Protein AF-A0A5J4VC24-F1 (afdb_monomer_lite)

Foldseek 3Di:
DPPPDLDEPDLVVVVVVCVVVVFDFAEEEDHDPPNDPHQAYEDCDDDPSHPYNHSLPDQLLVGRYDDDHDPVCVVVVVVSCVVRVNDRDDDDDDDDDDDDDDDDDDPDDDPPPPPQDPPNPLVVLVVVLLVLLVLVVDDSVRSVVVLVVDDPVLNVLLSVLSSLVVVVCVVVVHDVVNCQPDDVLVSLLVSLVVLLVVDDPCSVVNNVSSLPRVQVSSCSSNVHPRSSPDPSNVVSVVVSVVVVVVVVVVVVPDPVVVVVVVVVVVD

Radius of gyration: 25.41 Å; chains: 1; bounding box: 51×94×55 Å

Secondary structure (DSSP, 8-state):
----------HHHHHHHHHHHT---SEESS--TTT-SSSEEB-SS--TTSSBS-GGGS-TTSS-EE----GGGHHHHHHHHHHHT--S--------------------S--------TTSTTHHHHHHHHHHHHTTT--HHHHHHHHHHS-HHHHHHHHHHHHHHHHHHHHTT--HHHHHHS-HHHHHHHHHHHHHHT-STTHHHHHHHIIIIIHHHHHHHHT-S-GGG-HHHHHHHHHHHHHHHHHHHHHHH--HHHHHHHHTT--

Structure (mmCIF, N/CA/C/O backbone):
data_AF-A0A5J4VC24-F1
#
_entry.id   AF-A0A5J4VC24-F1
#
loop_
_atom_site.group_PDB
_atom_site.id
_atom_site.type_symbol
_atom_site.label_atom_id
_atom_site.label_alt_id
_atom_site.label_comp_id
_atom_site.label_asym_id
_atom_site.label_entity_id
_atom_site.label_seq_id
_atom_site.pdbx_PDB_ins_code
_atom_site.Cartn_x
_atom_site.Cartn_y
_atom_site.Cartn_z
_atom_site.occupancy
_atom_site.B_iso_or_equiv
_atom_site.auth_seq_id
_atom_site.auth_comp_id
_atom_site.auth_asym_id
_atom_site.auth_atom_id
_atom_site.pdbx_PDB_model_num
ATOM 1 N N . MET A 1 1 ? -13.093 -19.438 10.753 1.00 39.50 1 MET A N 1
ATOM 2 C CA . MET A 1 1 ? -12.364 -18.189 11.066 1.00 39.50 1 MET A CA 1
ATOM 3 C C . MET A 1 1 ? -11.549 -18.464 12.308 1.00 39.50 1 MET A C 1
ATOM 5 O O . MET A 1 1 ? -12.155 -18.683 13.346 1.00 39.50 1 MET A O 1
ATOM 9 N N . GLU A 1 2 ? -10.224 -18.512 12.207 1.00 30.30 2 GLU A N 1
ATOM 10 C CA . GLU A 1 2 ? -9.372 -18.613 13.395 1.00 30.30 2 GLU A CA 1
ATOM 11 C C . GLU A 1 2 ? -9.604 -17.378 14.269 1.00 30.30 2 GLU A C 1
ATOM 13 O O . GLU A 1 2 ? -9.449 -16.227 13.839 1.00 30.30 2 GLU A O 1
ATOM 18 N N . ILE A 1 3 ? -10.107 -17.636 15.471 1.00 45.97 3 ILE A N 1
ATOM 19 C CA . ILE A 1 3 ? -10.364 -16.644 16.501 1.00 45.97 3 ILE A CA 1
ATOM 20 C C . ILE A 1 3 ? -8.991 -16.393 17.115 1.00 45.97 3 ILE A C 1
ATOM 22 O O . ILE A 1 3 ? -8.516 -17.168 17.936 1.00 45.97 3 ILE A O 1
ATOM 26 N N . SER A 1 4 ? -8.290 -15.385 16.600 1.00 41.31 4 SER A N 1
ATOM 27 C CA . SER A 1 4 ? -7.016 -14.920 17.145 1.00 41.31 4 SER A CA 1
ATOM 28 C C . SER A 1 4 ? -7.238 -14.419 18.574 1.00 41.31 4 SER A C 1
ATOM 30 O O . SER A 1 4 ? -7.487 -13.232 18.753 1.00 41.31 4 SER A O 1
ATOM 32 N N . GLY A 1 5 ? -7.152 -15.355 19.521 1.00 43.91 5 GLY A N 1
ATOM 33 C CA . GLY A 1 5 ? -6.736 -15.234 20.915 1.00 43.91 5 GLY A CA 1
ATOM 34 C C . GLY A 1 5 ? -7.509 -14.272 21.811 1.00 43.91 5 GLY A C 1
ATOM 35 O O . GLY A 1 5 ? -7.661 -13.089 21.524 1.00 43.91 5 GLY A O 1
ATOM 36 N N . ASP A 1 6 ? -7.913 -14.793 22.964 1.00 55.22 6 ASP A N 1
ATOM 37 C CA . ASP A 1 6 ? -8.607 -14.130 24.069 1.00 55.22 6 ASP A CA 1
ATOM 38 C C . ASP A 1 6 ? -7.741 -13.085 24.807 1.00 55.22 6 ASP A C 1
ATOM 40 O O . ASP A 1 6 ? -7.717 -13.017 26.036 1.00 55.22 6 ASP A O 1
ATOM 44 N N . TYR A 1 7 ? -6.995 -12.268 24.067 1.00 65.12 7 TYR A N 1
ATOM 45 C CA . TYR A 1 7 ? -6.109 -11.257 24.621 1.00 65.12 7 TYR A CA 1
ATOM 46 C C . TYR A 1 7 ? -6.925 -10.092 25.178 1.00 65.12 7 TYR A C 1
ATOM 48 O O . TYR A 1 7 ? -7.705 -9.458 24.467 1.00 65.12 7 TYR A O 1
ATOM 56 N N . LYS A 1 8 ? -6.705 -9.805 26.458 1.00 77.75 8 LYS A N 1
ATOM 57 C CA . LYS A 1 8 ? -7.154 -8.596 27.146 1.00 77.75 8 LYS A CA 1
ATOM 58 C C . LYS A 1 8 ? -5.927 -7.804 27.577 1.00 77.75 8 LYS A C 1
ATOM 60 O O . LYS A 1 8 ? -4.884 -8.400 27.853 1.00 77.75 8 LYS A O 1
ATOM 65 N N . LEU A 1 9 ? -6.043 -6.482 27.641 1.00 78.88 9 LEU A N 1
ATOM 66 C CA . LEU A 1 9 ? -4.989 -5.652 28.217 1.00 78.88 9 LEU A CA 1
ATOM 67 C C . LEU A 1 9 ? -4.789 -6.037 29.685 1.00 78.88 9 LEU A C 1
ATOM 69 O O . LEU A 1 9 ? -5.748 -6.401 30.372 1.00 78.88 9 LEU A O 1
ATOM 73 N N . ASP A 1 10 ? -3.561 -5.917 30.176 1.00 83.38 10 ASP A N 1
ATOM 74 C CA . ASP A 1 10 ? -3.301 -6.032 31.607 1.00 83.38 10 ASP A CA 1
ATOM 75 C C . ASP A 1 10 ? -4.194 -5.019 32.369 1.00 83.38 10 ASP A C 1
ATOM 77 O O . ASP A 1 10 ? -4.221 -3.836 31.999 1.00 83.38 10 ASP A O 1
ATOM 81 N N . PRO A 1 11 ? -4.984 -5.450 33.375 1.00 85.81 11 PRO A N 1
ATOM 82 C CA . PRO A 1 11 ? -5.904 -4.569 34.090 1.00 85.81 11 PRO A CA 1
ATOM 83 C C . PRO A 1 11 ? -5.236 -3.353 34.735 1.00 85.81 11 PRO A C 1
ATOM 85 O O . PRO A 1 11 ? -5.852 -2.287 34.778 1.00 85.81 11 PRO A O 1
ATOM 88 N N . ASP A 1 12 ? -3.996 -3.480 35.205 1.00 85.56 12 ASP A N 1
ATOM 89 C CA . ASP A 1 12 ? -3.276 -2.386 35.850 1.00 85.56 12 ASP A CA 1
ATOM 90 C C . ASP A 1 12 ? -2.726 -1.401 34.822 1.00 85.56 12 ASP A C 1
ATOM 92 O O . ASP A 1 12 ? -2.808 -0.186 35.027 1.00 85.56 12 ASP A O 1
ATOM 96 N N . VAL A 1 13 ? -2.290 -1.897 33.660 1.00 85.19 13 VAL A N 1
ATOM 97 C CA . VAL A 1 13 ? -1.945 -1.047 32.509 1.00 85.19 13 VAL A CA 1
ATOM 98 C C . VAL A 1 13 ? -3.171 -0.278 32.020 1.00 85.19 13 VAL A C 1
ATOM 100 O O . VAL A 1 13 ? -3.093 0.935 31.816 1.00 85.19 13 VAL A O 1
ATOM 103 N N . LEU A 1 14 ? -4.321 -0.949 31.885 1.00 83.19 14 LEU A N 1
ATO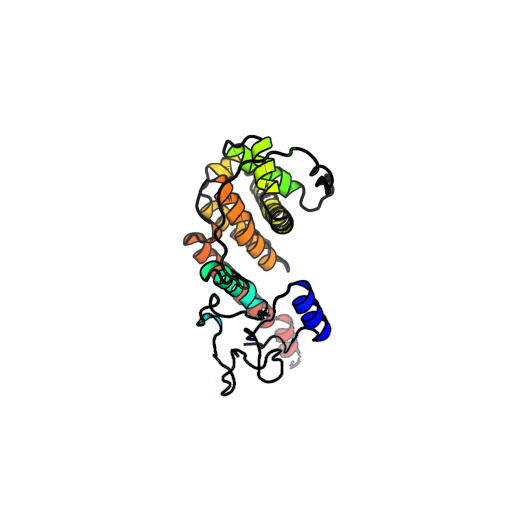M 104 C CA . LEU A 1 14 ? -5.569 -0.304 31.475 1.00 83.19 14 LEU A CA 1
ATOM 105 C C . LEU A 1 14 ? -6.012 0.755 32.493 1.00 83.19 14 LEU A C 1
ATOM 107 O O . LEU A 1 14 ? -6.404 1.852 32.100 1.00 83.19 14 LEU A O 1
ATOM 111 N N . ARG A 1 15 ? -5.934 0.450 33.793 1.00 84.62 15 ARG A N 1
ATOM 112 C CA . ARG A 1 15 ? -6.283 1.385 34.872 1.00 84.62 15 ARG A CA 1
ATOM 113 C C . ARG A 1 15 ? -5.388 2.618 34.841 1.00 84.62 15 ARG A C 1
ATOM 115 O O . ARG A 1 15 ? -5.902 3.730 34.852 1.00 84.62 15 ARG A O 1
ATOM 122 N N . LYS A 1 16 ? -4.070 2.423 34.734 1.00 84.25 16 LYS A N 1
ATOM 123 C CA . LYS A 1 16 ? -3.094 3.513 34.630 1.00 84.25 16 LYS A CA 1
ATOM 124 C C . LYS A 1 16 ? -3.377 4.394 33.414 1.00 84.25 16 LYS A C 1
ATOM 126 O O . LYS A 1 16 ? -3.422 5.608 33.560 1.00 84.25 16 LYS A O 1
ATOM 131 N N . ALA A 1 17 ? -3.643 3.796 32.251 1.00 76.69 17 ALA A N 1
ATOM 132 C CA . ALA A 1 17 ? -3.982 4.536 31.037 1.00 76.69 17 ALA A CA 1
ATOM 133 C C . ALA A 1 17 ? -5.275 5.356 31.187 1.00 76.69 17 ALA A C 1
ATOM 135 O O . ALA A 1 17 ? -5.296 6.520 30.797 1.00 76.69 17 ALA A O 1
ATOM 136 N N . CYS A 1 18 ? -6.324 4.789 31.796 1.00 83.06 18 CYS A N 1
ATOM 137 C CA . CYS A 1 18 ? -7.574 5.513 32.056 1.00 83.06 18 CYS A CA 1
ATOM 138 C C . CYS A 1 18 ? -7.343 6.717 32.982 1.00 83.06 18 CYS A C 1
ATOM 140 O O . CYS A 1 18 ? -7.807 7.815 32.689 1.00 83.06 18 CYS A O 1
ATOM 142 N N . THR A 1 19 ? -6.575 6.529 34.060 1.00 86.62 19 THR A N 1
ATOM 143 C CA . THR A 1 19 ? -6.232 7.607 34.997 1.00 86.62 19 THR A CA 1
ATOM 144 C C . THR A 1 19 ? -5.397 8.699 34.331 1.00 86.62 19 THR A C 1
ATOM 146 O O . THR A 1 19 ? -5.706 9.873 34.488 1.00 86.62 19 THR A O 1
ATOM 149 N N . THR A 1 20 ? -4.363 8.334 33.567 1.00 83.81 20 THR A N 1
ATOM 150 C CA . THR A 1 20 ? -3.486 9.304 32.890 1.00 83.81 20 THR A CA 1
ATOM 151 C C . THR A 1 20 ? -4.220 10.102 31.816 1.00 83.81 20 THR A C 1
ATOM 153 O O . THR A 1 20 ? -3.947 11.285 31.653 1.00 83.81 20 THR A O 1
ATOM 156 N N . LEU A 1 21 ? -5.142 9.473 31.085 1.00 76.75 21 LEU A N 1
ATOM 157 C CA . LEU A 1 21 ? -5.880 10.128 30.005 1.00 76.75 21 LEU A CA 1
ATOM 158 C C . LEU A 1 21 ? -7.157 10.831 30.482 1.00 76.75 21 LEU A C 1
ATOM 160 O O . LEU A 1 21 ? -7.773 11.538 29.695 1.00 76.75 21 LEU A O 1
ATOM 164 N N . GLY A 1 22 ? -7.588 10.616 31.729 1.00 84.62 22 GLY A N 1
ATOM 165 C CA . GLY A 1 22 ? -8.877 11.106 32.226 1.00 84.62 22 GLY A CA 1
ATOM 166 C C . GLY A 1 22 ? -10.088 10.473 31.527 1.00 84.62 22 GLY A C 1
ATOM 167 O O . GLY A 1 22 ? -11.194 10.998 31.610 1.00 84.62 22 GLY A O 1
ATOM 168 N N . ILE A 1 23 ? -9.897 9.348 30.830 1.00 83.25 23 ILE A N 1
ATOM 169 C CA . ILE A 1 23 ? -10.923 8.696 30.010 1.00 83.25 23 ILE A CA 1
ATOM 170 C C . ILE A 1 23 ? -11.283 7.350 30.631 1.00 83.25 23 ILE A C 1
ATOM 172 O O . ILE A 1 23 ? -10.425 6.488 30.816 1.00 83.25 23 ILE A O 1
ATOM 176 N N . TRP A 1 24 ? -12.576 7.135 30.872 1.00 86.12 24 TRP A N 1
ATOM 177 C CA . TRP A 1 24 ? -13.107 5.875 31.388 1.00 86.12 24 TRP A CA 1
ATOM 178 C C . TRP A 1 24 ? -14.060 5.235 30.378 1.00 86.12 24 TRP A C 1
ATOM 180 O O . TRP A 1 24 ? -15.233 5.605 30.317 1.00 86.12 24 TRP A O 1
ATOM 190 N N . PRO A 1 25 ? -13.583 4.249 29.595 1.00 87.88 25 PRO A N 1
ATOM 191 C CA . PRO A 1 25 ? -14.429 3.543 28.645 1.00 87.88 25 PRO A CA 1
ATOM 192 C C . PRO A 1 25 ? -15.640 2.901 29.318 1.00 87.88 25 PRO A C 1
ATOM 194 O O . PRO A 1 25 ? -15.490 2.187 30.313 1.00 87.88 25 PRO A O 1
ATOM 197 N N . THR A 1 26 ? -16.823 3.112 28.751 1.00 88.00 26 THR A N 1
ATOM 198 C CA . THR A 1 26 ? -18.102 2.614 29.271 1.00 88.00 26 THR A CA 1
ATOM 199 C C . THR A 1 26 ? -18.494 1.266 28.665 1.00 88.00 26 THR A C 1
ATOM 201 O O . THR A 1 26 ? -19.251 0.511 29.283 1.00 88.00 26 THR A O 1
ATOM 204 N N . ILE A 1 27 ? -17.947 0.931 27.492 1.00 88.06 27 ILE A N 1
ATOM 205 C CA . ILE A 1 27 ? -18.227 -0.300 26.747 1.00 88.06 27 ILE A CA 1
ATOM 206 C C . ILE A 1 27 ? -16.955 -0.875 26.110 1.00 88.06 27 ILE A C 1
ATOM 208 O O . ILE A 1 27 ? -16.090 -0.135 25.652 1.00 88.06 27 ILE A O 1
ATOM 212 N N . ASP A 1 28 ? -16.830 -2.200 26.080 1.00 90.44 28 ASP A N 1
ATOM 213 C CA . ASP A 1 28 ? -15.747 -2.913 25.392 1.00 90.44 28 ASP A CA 1
ATOM 214 C C . ASP A 1 28 ? -16.184 -3.331 23.980 1.00 90.44 28 ASP A C 1
ATOM 216 O O . ASP A 1 28 ? -17.130 -4.099 23.813 1.00 90.44 28 ASP A O 1
ATOM 220 N N . GLY A 1 29 ? -15.541 -2.784 22.948 1.00 88.19 29 GLY A N 1
ATOM 221 C CA . GLY A 1 29 ? -15.990 -2.935 21.563 1.00 88.19 29 GLY A CA 1
ATOM 222 C C . GLY A 1 29 ? -15.612 -4.264 20.907 1.00 88.19 29 GLY A C 1
ATOM 223 O O . GLY A 1 29 ? -16.213 -4.619 19.894 1.00 88.19 29 GLY A O 1
ATOM 224 N N . PHE A 1 30 ? -14.627 -4.986 21.446 1.00 85.75 30 PHE A N 1
ATOM 225 C CA . PHE A 1 30 ? -14.051 -6.177 20.812 1.00 85.75 30 PHE A CA 1
ATOM 226 C C . PHE A 1 30 ? -13.748 -7.268 21.841 1.00 85.75 30 PHE A C 1
ATOM 228 O O . PHE A 1 30 ? -12.608 -7.705 21.982 1.00 85.75 30 PHE A O 1
ATOM 235 N N . ALA A 1 31 ? -14.784 -7.729 22.540 1.00 86.38 31 ALA A N 1
ATOM 236 C CA . ALA A 1 31 ? -14.639 -8.699 23.616 1.00 86.38 31 ALA A CA 1
ATOM 237 C C . ALA A 1 31 ? -15.580 -9.900 23.480 1.00 86.38 31 ALA A C 1
ATOM 239 O O . ALA A 1 31 ? -16.547 -9.916 22.730 1.00 86.38 31 ALA A O 1
ATOM 240 N N . THR A 1 32 ? -15.286 -10.935 24.245 1.00 84.06 32 THR A N 1
ATOM 241 C CA . THR A 1 32 ? -16.104 -12.112 24.498 1.00 84.06 32 THR A CA 1
ATOM 242 C C . THR A 1 32 ? -16.506 -12.116 25.971 1.00 84.06 32 THR A C 1
ATOM 244 O O . THR A 1 32 ? -15.988 -11.358 26.798 1.00 84.06 32 THR A O 1
ATOM 247 N N . ARG A 1 33 ? -17.418 -13.017 26.342 1.00 83.31 33 ARG A N 1
ATOM 248 C CA . ARG A 1 33 ? -17.860 -13.185 27.734 1.00 83.31 33 ARG A CA 1
ATOM 249 C C . ARG A 1 33 ? -16.706 -13.364 28.730 1.00 83.31 33 ARG A C 1
ATOM 251 O O . ARG A 1 33 ? -16.840 -12.939 29.876 1.00 83.31 33 ARG A O 1
ATOM 258 N N . THR A 1 34 ? -15.618 -14.010 28.307 1.00 81.81 34 THR A N 1
ATOM 259 C CA . THR A 1 34 ? -14.492 -14.425 29.158 1.00 81.81 34 THR A CA 1
ATOM 260 C C . THR A 1 34 ? -13.341 -13.421 29.195 1.00 81.81 34 THR A C 1
ATOM 262 O O . THR A 1 34 ? -12.590 -13.423 30.169 1.00 81.81 34 THR A O 1
ATOM 265 N N . ASN A 1 35 ? -13.200 -12.547 28.190 1.00 85.00 35 ASN A N 1
ATOM 266 C CA . ASN A 1 35 ? -12.083 -11.594 28.111 1.00 85.00 35 ASN A CA 1
ATOM 267 C C . ASN A 1 35 ? -12.488 -10.115 28.271 1.00 85.00 35 ASN A C 1
ATOM 269 O O . ASN A 1 35 ? -11.604 -9.261 28.314 1.00 85.00 35 ASN A O 1
ATOM 273 N N . LYS A 1 36 ? -13.788 -9.813 28.402 1.00 87.69 36 LYS A N 1
ATOM 274 C CA . LYS A 1 36 ? -14.293 -8.443 28.569 1.00 87.69 36 LYS A CA 1
ATOM 275 C C . LYS A 1 36 ? -13.603 -7.693 29.706 1.00 87.69 36 LYS A C 1
ATOM 277 O O . LYS A 1 36 ? -13.456 -8.207 30.817 1.00 87.69 36 LYS A O 1
ATOM 282 N N . GLN A 1 37 ? -13.254 -6.436 29.448 1.00 84.62 37 GLN A N 1
ATOM 283 C CA . GLN A 1 37 ? -12.668 -5.539 30.451 1.00 84.62 37 GLN A CA 1
ATOM 284 C C . GLN A 1 37 ? -13.657 -4.479 30.947 1.00 84.62 37 GLN A C 1
ATOM 286 O O . GLN A 1 37 ? -13.339 -3.683 31.837 1.00 84.62 37 GLN A O 1
ATOM 291 N N . ARG A 1 38 ? -14.877 -4.483 30.399 1.00 88.12 38 ARG A N 1
ATOM 292 C CA . ARG A 1 38 ? -16.019 -3.686 30.853 1.00 88.12 38 ARG A CA 1
ATOM 293 C C . ARG A 1 38 ? -17.252 -4.563 31.023 1.00 88.12 38 ARG A C 1
ATOM 295 O O . ARG A 1 38 ? -17.388 -5.619 30.410 1.00 88.12 38 ARG A O 1
ATOM 302 N N . ARG A 1 39 ? -18.169 -4.119 31.890 1.00 88.25 39 ARG A N 1
ATOM 303 C CA . ARG A 1 39 ? -19.425 -4.837 32.158 1.00 88.25 39 ARG A CA 1
ATOM 304 C C . ARG A 1 39 ? -20.295 -4.910 30.901 1.00 88.25 39 ARG A C 1
ATOM 306 O O . ARG A 1 39 ? -20.882 -5.957 30.638 1.00 88.25 39 ARG A O 1
ATOM 313 N N . ARG A 1 40 ? -20.340 -3.813 30.138 1.00 91.62 40 ARG A N 1
ATOM 314 C CA . ARG A 1 40 ? -20.962 -3.713 28.813 1.00 91.62 40 ARG A CA 1
ATOM 315 C C . ARG A 1 40 ? -19.917 -4.035 27.751 1.00 91.62 40 ARG A C 1
ATOM 317 O O . ARG A 1 40 ? -18.817 -3.491 27.802 1.00 91.62 40 ARG A O 1
ATOM 324 N N . TYR A 1 41 ? -20.255 -4.905 26.807 1.00 91.75 41 TYR A N 1
ATOM 325 C CA . TYR A 1 41 ? -19.339 -5.313 25.746 1.00 91.75 41 TYR A CA 1
ATOM 326 C C . TYR A 1 41 ? -20.080 -5.743 24.477 1.00 91.75 41 TYR A C 1
ATOM 328 O O . TYR A 1 41 ? -21.243 -6.151 24.533 1.00 91.75 41 TYR A O 1
ATOM 336 N N . CYS A 1 42 ? -19.386 -5.669 23.347 1.00 87.88 42 CYS A N 1
ATOM 337 C CA . CYS A 1 42 ? -19.807 -6.186 22.053 1.00 87.88 42 CYS A CA 1
ATOM 338 C C . CYS A 1 42 ? -18.992 -7.431 21.703 1.00 87.88 42 CYS A C 1
ATOM 340 O O . CYS A 1 42 ? -17.774 -7.437 21.878 1.00 87.88 42 CYS A O 1
ATOM 342 N N . SER A 1 43 ? -19.665 -8.462 21.186 1.00 86.31 43 SER A N 1
ATOM 343 C CA . SER A 1 43 ? -19.058 -9.760 20.875 1.00 86.31 43 SER A CA 1
ATOM 344 C C . SER A 1 43 ? -19.414 -10.219 19.476 1.00 86.31 43 SER A C 1
ATOM 346 O O . SER A 1 43 ? -20.580 -10.430 19.176 1.00 86.31 43 SER A O 1
ATOM 348 N N . TRP A 1 44 ? -18.403 -10.497 18.653 1.00 80.50 44 TRP A N 1
ATOM 349 C CA . TRP A 1 44 ? -18.611 -11.033 17.302 1.00 80.50 44 TRP A CA 1
ATOM 350 C C . TRP A 1 44 ? -19.291 -12.413 17.299 1.00 80.50 44 TRP A C 1
ATOM 352 O O . TRP A 1 44 ? -19.965 -12.796 16.338 1.00 80.50 44 TRP A O 1
ATOM 362 N N . LEU A 1 45 ? -19.106 -13.167 18.386 1.00 81.94 45 LEU A N 1
ATOM 363 C CA . LEU A 1 45 ? -19.793 -14.429 18.639 1.00 81.94 45 LEU A CA 1
ATOM 364 C C . LEU A 1 45 ? -21.194 -14.152 19.184 1.00 81.94 45 LEU A C 1
ATOM 366 O O . LEU A 1 45 ? -21.374 -13.230 19.978 1.00 81.94 45 LEU A O 1
ATOM 370 N N . SER A 1 46 ? -22.160 -14.989 18.803 1.00 81.00 46 SER A N 1
ATOM 371 C CA . SER A 1 46 ? -23.519 -14.931 19.344 1.00 81.00 46 SER A CA 1
ATOM 372 C C . SER A 1 46 ? -23.492 -15.125 20.865 1.00 81.00 46 SER A C 1
ATOM 374 O O . SER A 1 46 ? -23.314 -16.240 21.353 1.00 81.00 46 SER A O 1
ATOM 376 N N . ASP A 1 47 ? -23.678 -14.039 21.612 1.00 83.56 47 ASP A N 1
ATOM 377 C CA . ASP A 1 47 ? -23.713 -14.016 23.073 1.00 83.56 47 ASP A CA 1
ATOM 378 C C . ASP A 1 47 ? -24.926 -13.204 23.529 1.00 83.56 47 ASP A C 1
ATOM 380 O O . ASP A 1 47 ? -25.043 -12.019 23.224 1.00 83.56 47 ASP A O 1
ATOM 384 N N . ARG A 1 48 ? -25.820 -13.845 24.288 1.00 87.31 48 ARG A N 1
ATOM 385 C CA . ARG A 1 48 ? -27.039 -13.214 24.817 1.00 87.31 48 ARG A CA 1
ATOM 386 C C . ARG A 1 48 ? -26.747 -12.080 25.804 1.00 87.31 48 ARG A C 1
ATOM 388 O O . ARG A 1 48 ? -27.619 -11.253 26.031 1.00 87.31 48 ARG A O 1
ATOM 395 N N . ASN A 1 49 ? -25.547 -12.043 26.387 1.00 87.12 49 ASN A N 1
ATOM 396 C CA . ASN A 1 49 ? -25.137 -11.010 27.340 1.00 87.12 49 ASN A CA 1
ATOM 397 C C . ASN A 1 49 ? -24.378 -9.843 26.687 1.00 87.12 49 ASN A C 1
ATOM 399 O O . ASN A 1 49 ? -24.058 -8.873 27.376 1.00 87.12 49 ASN A O 1
ATOM 403 N N . ALA A 1 50 ? -24.055 -9.933 25.392 1.00 88.81 50 ALA A N 1
ATOM 404 C CA . ALA A 1 50 ? -23.411 -8.844 24.668 1.00 88.81 50 ALA A CA 1
ATOM 405 C C . ALA A 1 50 ? -24.442 -7.778 24.269 1.00 88.81 50 ALA A C 1
ATOM 407 O O . ALA A 1 50 ? -25.554 -8.093 23.853 1.00 88.81 50 ALA A O 1
ATOM 408 N N . VAL A 1 51 ? -24.051 -6.504 24.349 1.00 89.62 51 VAL A N 1
ATOM 409 C CA . VAL A 1 51 ? -24.894 -5.357 23.957 1.00 89.62 51 VAL A CA 1
ATOM 410 C C . VAL A 1 51 ? -25.220 -5.413 22.465 1.00 89.62 51 VAL A C 1
ATOM 412 O O . VAL A 1 51 ? -26.333 -5.104 22.040 1.00 89.62 51 VAL A O 1
ATOM 415 N N . LYS A 1 52 ? -24.236 -5.814 21.655 1.00 89.25 52 LYS A N 1
ATOM 416 C CA . LYS A 1 52 ? -24.378 -5.983 20.212 1.00 89.25 52 LYS A CA 1
ATOM 417 C C . LYS A 1 52 ? -23.391 -7.026 19.704 1.00 89.25 52 LYS A C 1
ATOM 419 O O . LYS A 1 52 ? -22.304 -7.182 20.260 1.00 89.25 52 LYS A O 1
ATOM 424 N N . GLN A 1 53 ? -23.761 -7.702 18.618 1.00 83.56 53 GLN A N 1
ATOM 425 C CA . GLN A 1 53 ? -22.870 -8.658 17.969 1.00 83.56 53 GLN A CA 1
ATOM 426 C C . GLN A 1 53 ? -21.764 -7.963 17.150 1.00 83.56 53 GLN A C 1
ATOM 428 O O . GLN A 1 53 ? -20.591 -8.310 17.231 1.00 83.56 53 GLN A O 1
ATOM 433 N N . ASP A 1 54 ? -22.131 -6.934 16.384 1.00 84.38 54 ASP A N 1
ATOM 434 C CA . ASP A 1 54 ? -21.193 -6.118 15.608 1.00 84.38 54 ASP A CA 1
ATOM 435 C C . ASP A 1 54 ? -21.152 -4.695 16.186 1.00 84.38 54 ASP A C 1
ATOM 437 O O . ASP A 1 54 ? -22.120 -3.936 16.061 1.00 84.38 54 ASP A O 1
ATOM 441 N N . CYS A 1 55 ? -20.032 -4.329 16.818 1.00 85.56 55 CYS A N 1
ATOM 442 C CA . CYS A 1 55 ? -19.829 -2.998 17.390 1.00 85.56 55 CYS A CA 1
ATOM 443 C C . CYS A 1 55 ? -19.782 -1.890 16.328 1.00 85.56 55 CYS A C 1
ATOM 445 O O . CYS A 1 55 ? -20.099 -0.746 16.644 1.00 85.56 55 CYS A O 1
ATOM 447 N N . PHE A 1 56 ? -19.463 -2.199 15.063 1.00 86.12 56 PHE A N 1
ATOM 448 C CA . PHE A 1 56 ? -19.451 -1.219 13.972 1.00 86.12 56 PHE A CA 1
ATOM 449 C C . PHE A 1 56 ? -20.844 -0.692 13.626 1.00 86.12 56 PHE A C 1
ATOM 451 O O . PHE A 1 56 ? -20.947 0.354 12.991 1.00 86.12 56 PHE A O 1
ATOM 458 N N . ASN A 1 57 ? -21.902 -1.379 14.053 1.00 85.81 57 ASN A N 1
ATOM 459 C CA . ASN A 1 57 ? -23.279 -0.929 13.857 1.00 85.81 57 ASN A CA 1
ATOM 460 C C . ASN A 1 57 ? -23.761 0.017 14.968 1.00 85.81 57 ASN A C 1
ATOM 462 O O . ASN A 1 57 ? -24.902 0.470 14.928 1.00 85.81 57 ASN A O 1
ATOM 466 N N . MET A 1 58 ? -22.924 0.299 15.970 1.00 83.12 58 MET A N 1
ATOM 467 C CA . MET A 1 58 ? -23.210 1.302 16.994 1.00 83.12 58 MET A CA 1
ATOM 468 C C . MET A 1 58 ? -22.717 2.682 16.553 1.00 83.12 58 MET A C 1
ATOM 470 O O . MET A 1 58 ? -21.777 2.801 15.760 1.00 83.12 58 MET A O 1
ATOM 474 N N . ASN A 1 59 ? -23.343 3.724 17.096 1.00 82.06 59 ASN A N 1
ATOM 475 C CA . ASN A 1 59 ? -22.866 5.094 16.962 1.00 82.06 59 ASN A CA 1
ATOM 476 C C . ASN A 1 59 ? -21.765 5.349 18.004 1.00 82.06 59 ASN A C 1
ATOM 478 O O . ASN A 1 59 ? -22.029 5.285 19.204 1.00 82.06 59 ASN A O 1
ATOM 482 N N . TRP A 1 60 ? -20.533 5.582 17.550 1.00 83.56 60 TRP A N 1
ATOM 483 C CA . TRP A 1 60 ? -19.358 5.703 18.420 1.00 83.56 60 TRP A CA 1
ATOM 484 C C . TRP A 1 60 ? -19.180 7.115 18.990 1.00 83.56 60 TRP A C 1
ATOM 486 O O . TRP A 1 60 ? -18.345 7.293 19.866 1.00 83.56 60 TRP A O 1
ATOM 496 N N . SER A 1 61 ? -19.969 8.103 18.553 1.00 76.69 61 SER A N 1
ATOM 497 C CA . SER A 1 61 ? -19.948 9.453 19.141 1.00 76.69 61 SER A CA 1
ATOM 498 C C . SER A 1 61 ? -20.715 9.576 20.454 1.00 76.69 61 SER A C 1
ATOM 500 O O . SER A 1 61 ? -20.503 10.527 21.197 1.00 76.69 61 SER A O 1
ATOM 502 N N . LEU A 1 62 ? -21.605 8.624 20.749 1.00 76.88 62 LEU A N 1
ATOM 503 C CA . LEU A 1 62 ? -22.481 8.670 21.924 1.00 76.88 62 LEU A CA 1
ATOM 504 C C . LEU A 1 62 ? -21.936 7.880 23.122 1.00 76.88 62 LEU A C 1
ATOM 506 O O . LEU A 1 62 ? -22.504 7.956 24.208 1.00 76.88 62 LEU A O 1
ATOM 510 N N . GLU A 1 63 ? -20.864 7.102 22.945 1.00 79.00 63 GLU A N 1
ATOM 511 C CA . GLU A 1 63 ? -20.280 6.276 24.006 1.00 79.00 63 GLU A CA 1
ATOM 512 C C . GLU A 1 63 ? -18.750 6.253 23.934 1.00 79.00 63 GLU A C 1
ATOM 514 O O . GLU A 1 63 ? -18.154 6.318 22.862 1.00 79.00 63 GLU A O 1
ATOM 519 N N . CYS A 1 64 ? -18.098 6.087 25.087 1.00 83.06 64 CYS A N 1
ATOM 520 C CA . CYS A 1 64 ? -16.651 5.917 25.158 1.00 83.06 64 CYS A CA 1
ATOM 521 C C . CYS A 1 64 ? -16.285 4.428 25.054 1.00 83.06 64 CYS A C 1
ATOM 523 O O . CYS A 1 64 ? -16.481 3.659 26.000 1.00 83.06 64 CYS A O 1
ATOM 525 N N . PHE A 1 65 ? -15.748 4.012 23.906 1.00 86.75 65 PHE A N 1
ATOM 526 C CA . PHE A 1 65 ? -15.378 2.620 23.654 1.00 86.75 65 PHE A CA 1
ATOM 527 C C . PHE A 1 65 ? -13.952 2.289 24.110 1.00 86.75 65 PHE A C 1
ATOM 529 O O . PHE A 1 65 ? -13.003 3.020 23.833 1.00 86.75 65 PHE A O 1
ATOM 536 N N . LEU A 1 66 ? -13.781 1.110 24.710 1.00 87.31 66 LEU A N 1
ATOM 537 C CA . LEU A 1 66 ? -12.496 0.425 24.794 1.00 87.31 66 LEU A CA 1
ATOM 538 C C . LEU A 1 66 ? -12.326 -0.386 23.509 1.00 87.31 66 LEU A C 1
ATOM 540 O O . LEU A 1 66 ? -13.027 -1.373 23.287 1.00 87.31 66 LEU A O 1
ATOM 544 N N . LEU A 1 67 ? -11.425 0.057 22.635 1.00 87.25 67 LEU A N 1
ATOM 545 C CA . LEU A 1 67 ? -11.217 -0.555 21.326 1.00 87.25 67 LEU A CA 1
ATOM 546 C C . LEU A 1 67 ? -9.918 -1.361 21.326 1.00 87.25 67 LEU A C 1
ATOM 548 O O . LEU A 1 67 ? -8.833 -0.802 21.191 1.00 87.25 67 LEU A O 1
ATOM 552 N N . HIS A 1 68 ? -10.045 -2.685 21.412 1.00 81.75 68 HIS A N 1
ATOM 553 C CA . HIS A 1 68 ? -8.934 -3.623 21.232 1.00 81.75 68 HIS A CA 1
ATOM 554 C C . HIS A 1 68 ? -9.230 -4.615 20.084 1.00 81.75 68 HIS A C 1
ATOM 556 O O . HIS A 1 68 ? -9.414 -5.812 20.312 1.00 81.75 68 HIS A O 1
ATOM 562 N N . PRO A 1 69 ? -9.367 -4.127 18.831 1.00 82.38 69 PRO A N 1
ATOM 563 C CA . PRO A 1 69 ? -9.762 -4.963 17.702 1.00 82.38 69 PRO A CA 1
ATOM 564 C C . PRO A 1 69 ? -8.714 -6.030 17.359 1.00 82.38 69 PRO A C 1
ATOM 566 O O . PRO A 1 69 ? -7.513 -5.752 17.410 1.00 82.38 69 PRO A O 1
ATOM 569 N N . PRO A 1 70 ? -9.137 -7.207 16.859 1.00 78.12 70 PRO A N 1
ATOM 570 C CA . PRO A 1 70 ? -8.231 -8.134 16.189 1.00 78.12 70 PRO A CA 1
ATOM 571 C C . PRO A 1 70 ? -7.475 -7.431 15.056 1.00 78.12 70 PRO A C 1
ATOM 573 O O . PRO A 1 70 ? -8.042 -6.571 14.381 1.00 78.12 70 PRO A O 1
ATOM 576 N N . ILE A 1 71 ? -6.235 -7.849 14.773 1.00 72.50 71 ILE A N 1
ATOM 577 C CA . ILE A 1 71 ? -5.346 -7.200 13.784 1.00 72.50 71 ILE A CA 1
ATOM 578 C C . ILE A 1 71 ? -6.053 -6.941 12.442 1.00 72.50 71 ILE A C 1
ATOM 580 O O . ILE A 1 71 ? -5.963 -5.850 11.879 1.00 72.50 71 ILE A O 1
ATOM 584 N N . LYS A 1 72 ? -6.839 -7.915 11.966 1.00 77.62 72 LYS A N 1
ATOM 585 C CA . LYS A 1 72 ? -7.614 -7.828 10.715 1.00 77.62 72 LYS A CA 1
ATOM 586 C C . LYS A 1 72 ? -8.678 -6.716 10.690 1.00 77.62 72 LYS A C 1
ATOM 588 O O . LYS A 1 72 ? -9.163 -6.376 9.618 1.00 77.62 72 LYS A O 1
ATOM 593 N N . MET A 1 73 ? -9.074 -6.180 11.845 1.00 80.94 73 MET A N 1
ATOM 594 C CA . MET A 1 73 ? -10.136 -5.177 11.991 1.00 80.94 73 MET A CA 1
ATOM 595 C C . MET A 1 73 ? -9.608 -3.772 12.300 1.00 80.94 73 MET A C 1
ATOM 597 O O . MET A 1 73 ? -10.387 -2.828 12.214 1.00 80.94 73 MET A O 1
ATOM 601 N N . ILE A 1 74 ? -8.305 -3.604 12.571 1.00 78.12 74 ILE A N 1
ATOM 602 C CA . ILE A 1 74 ? -7.700 -2.311 12.945 1.00 78.12 74 ILE A CA 1
ATOM 603 C C . ILE A 1 74 ? -8.038 -1.211 11.930 1.00 78.12 74 ILE A C 1
ATOM 605 O O . ILE A 1 74 ? -8.514 -0.148 12.316 1.00 78.12 74 ILE A O 1
ATOM 609 N N . LEU A 1 75 ? -7.857 -1.469 10.629 1.00 78.75 75 LEU A N 1
ATOM 610 C CA . LEU A 1 75 ? -8.136 -0.465 9.593 1.00 78.75 75 LEU A CA 1
ATOM 611 C C . LEU A 1 75 ? -9.616 -0.061 9.567 1.00 78.75 75 LEU A C 1
ATOM 613 O O . LEU A 1 75 ? -9.929 1.121 9.450 1.00 78.75 75 LEU A O 1
ATOM 617 N N . ARG A 1 76 ? -10.528 -1.027 9.740 1.00 83.44 76 ARG A N 1
ATOM 618 C CA . ARG A 1 76 ? -11.974 -0.769 9.788 1.00 83.44 76 ARG A CA 1
ATOM 619 C C . ARG A 1 76 ? -12.345 0.043 11.032 1.00 83.44 76 ARG A C 1
ATOM 621 O O . ARG A 1 76 ? -13.145 0.969 10.920 1.00 83.44 76 ARG A O 1
ATOM 628 N N . THR A 1 77 ? -11.743 -0.268 12.183 1.00 83.50 77 THR A N 1
ATOM 629 C CA . THR A 1 77 ? -11.887 0.478 13.447 1.00 83.50 77 THR A CA 1
ATOM 630 C C . THR A 1 77 ? -11.446 1.926 13.280 1.00 83.50 77 THR A C 1
ATOM 632 O O . THR A 1 77 ? -12.220 2.825 13.589 1.00 83.50 77 THR A O 1
ATOM 635 N N . LEU A 1 78 ? -10.266 2.171 12.703 1.00 79.75 78 LEU A N 1
ATOM 636 C CA . LEU A 1 78 ? -9.763 3.529 12.463 1.00 79.75 78 LEU A CA 1
ATOM 637 C C . LEU A 1 78 ? -10.682 4.332 11.531 1.00 79.75 78 LEU A C 1
ATOM 639 O O . LEU A 1 78 ? -11.032 5.469 11.843 1.00 79.75 78 LEU A O 1
ATOM 643 N N . SER A 1 79 ? -11.148 3.728 10.431 1.00 83.25 79 SER A N 1
ATOM 644 C CA . SER A 1 79 ? -12.113 4.379 9.536 1.00 83.25 79 SER A CA 1
ATOM 645 C C . SER A 1 79 ? -13.448 4.686 10.218 1.00 83.25 79 SER A C 1
ATOM 647 O O . SER A 1 79 ? -14.130 5.628 9.823 1.00 83.25 79 SER A O 1
ATOM 649 N N . LYS A 1 80 ? -13.860 3.887 11.211 1.00 82.50 80 LYS A N 1
ATOM 650 C CA . LYS A 1 80 ? -15.090 4.132 11.973 1.00 82.50 80 LYS A CA 1
ATOM 651 C C . LYS A 1 80 ? -14.928 5.287 12.959 1.00 82.50 80 LYS A C 1
ATOM 653 O O . LYS A 1 80 ? -15.798 6.144 12.978 1.00 82.50 80 LYS A O 1
ATOM 658 N N . ILE A 1 81 ? -13.808 5.357 13.685 1.00 80.19 81 ILE A N 1
ATOM 659 C CA . ILE A 1 81 ? -13.495 6.477 14.595 1.00 80.19 81 ILE A CA 1
ATOM 660 C C . ILE A 1 81 ? -13.534 7.810 13.839 1.00 80.19 81 ILE A C 1
ATOM 662 O O . ILE A 1 81 ? -14.180 8.752 14.288 1.00 80.19 81 ILE A O 1
ATOM 666 N N . GLN A 1 82 ? -12.895 7.863 12.663 1.00 79.38 82 GLN A N 1
ATOM 667 C CA . GLN A 1 82 ? -12.874 9.065 11.822 1.00 79.38 82 GLN A CA 1
ATOM 668 C C . GLN A 1 82 ? -14.264 9.452 11.305 1.00 79.38 82 GLN A C 1
ATOM 670 O O . GLN A 1 82 ?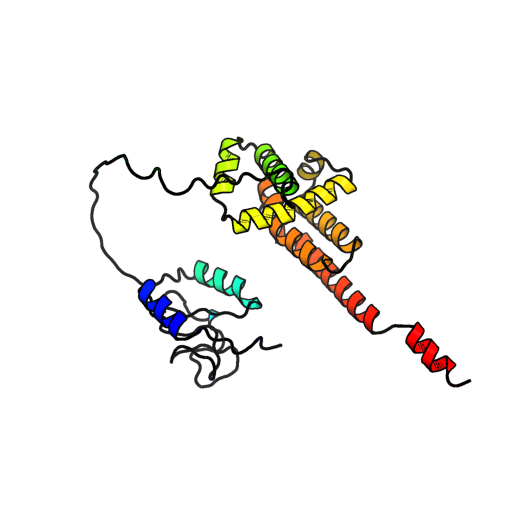 -14.598 10.632 11.277 1.00 79.38 82 GLN A O 1
ATOM 675 N N . ARG A 1 83 ? -15.074 8.468 10.889 1.00 78.62 83 ARG A N 1
ATOM 676 C CA . ARG A 1 83 ? -16.422 8.715 10.357 1.00 78.62 83 ARG A CA 1
ATOM 677 C C . ARG A 1 83 ? -17.371 9.252 11.423 1.00 78.62 83 ARG A C 1
ATOM 679 O O . ARG A 1 83 ? -18.153 10.146 11.134 1.00 78.62 83 ARG A O 1
ATOM 686 N N . ASP A 1 84 ? -17.315 8.688 12.621 1.00 74.75 84 ASP A N 1
ATOM 687 C CA . ASP A 1 84 ? -18.292 8.984 13.662 1.00 74.75 84 ASP A CA 1
ATOM 688 C C . ASP A 1 84 ? -17.955 10.237 14.471 1.00 74.75 84 ASP A C 1
ATOM 690 O O . ASP A 1 84 ? -18.767 10.610 15.305 1.00 74.75 84 ASP A O 1
ATOM 694 N N . GLN A 1 85 ? -16.800 10.889 14.260 1.00 63.62 85 GLN A N 1
ATOM 695 C CA . GLN A 1 85 ? -16.308 11.934 15.175 1.00 63.62 85 GLN A CA 1
ATOM 696 C C . GLN A 1 85 ? -16.379 11.430 16.626 1.00 63.62 85 GLN A C 1
ATOM 698 O O . GLN A 1 85 ? -16.914 12.094 17.511 1.00 63.62 85 GLN A O 1
ATOM 703 N N . ALA A 1 86 ? -15.927 10.188 16.844 1.00 48.31 86 ALA A N 1
ATOM 704 C CA . ALA A 1 86 ? -15.949 9.542 18.149 1.00 48.31 86 ALA A CA 1
ATOM 705 C C . ALA A 1 86 ? -14.880 10.184 19.042 1.00 48.31 86 ALA A C 1
ATOM 707 O O . ALA A 1 86 ? -13.778 9.663 19.217 1.00 48.31 86 ALA A O 1
ATOM 708 N N . THR A 1 87 ? -15.196 11.378 19.529 1.00 44.22 87 THR A N 1
ATOM 709 C CA . THR A 1 87 ? -14.385 12.158 20.448 1.00 44.22 87 THR A CA 1
ATOM 710 C C . THR A 1 87 ? -14.583 11.578 21.840 1.00 44.22 87 THR A C 1
ATOM 712 O O . THR A 1 87 ? -15.708 11.412 22.311 1.00 44.22 87 THR A O 1
ATOM 715 N N . ALA A 1 88 ? -13.480 11.276 22.516 1.00 37.91 88 ALA A N 1
ATOM 716 C CA . ALA A 1 88 ? -13.486 11.184 23.964 1.00 37.91 88 ALA A CA 1
ATOM 717 C C . ALA A 1 88 ? -14.051 12.509 24.527 1.00 37.91 88 ALA A C 1
ATOM 719 O O . ALA A 1 88 ? -13.466 13.561 24.304 1.00 37.91 88 ALA A O 1
ATOM 720 N N . SER A 1 89 ? -15.233 12.429 25.148 1.00 38.34 89 SER A N 1
ATOM 721 C CA . SER A 1 89 ? -16.002 13.463 25.876 1.00 38.34 89 SER A CA 1
ATOM 722 C C . SER A 1 89 ? -15.162 14.616 26.478 1.00 38.34 89 SER A C 1
ATOM 724 O O . SER A 1 89 ? -14.105 14.341 27.031 1.00 38.34 89 SER A O 1
ATOM 726 N N . GLY A 1 90 ? -15.572 15.894 26.511 1.00 33.47 90 GLY A N 1
ATOM 727 C CA . GLY A 1 90 ? -16.851 16.521 26.162 1.00 33.47 90 GLY A CA 1
ATOM 728 C C . GLY A 1 90 ? -16.873 18.052 26.399 1.00 33.47 90 GLY A C 1
ATOM 729 O O . GLY A 1 90 ? -15.917 18.627 26.905 1.00 33.47 90 GLY A O 1
ATOM 730 N N . GLU A 1 91 ? -17.995 18.650 25.983 1.00 33.59 91 GLU A N 1
ATOM 731 C CA . GLU A 1 91 ? -18.698 19.857 26.476 1.00 33.59 91 GLU A CA 1
ATOM 732 C C . GLU A 1 91 ? -17.977 21.218 26.654 1.00 33.59 91 GLU A C 1
ATOM 734 O O . GLU A 1 91 ? -17.300 21.490 27.635 1.00 33.59 91 GLU A O 1
ATOM 739 N N . GLY A 1 92 ? -18.315 22.152 25.753 1.00 32.47 92 GLY A N 1
ATOM 740 C CA . GLY A 1 92 ? -19.145 23.314 26.111 1.00 32.47 92 GLY A CA 1
ATOM 741 C C . GLY A 1 92 ? -18.534 24.434 26.960 1.00 32.47 92 GLY A C 1
ATOM 742 O O . GLY A 1 92 ? -18.786 24.519 28.155 1.00 32.47 92 GLY A O 1
ATOM 743 N N . GLY A 1 93 ? -17.912 25.414 26.302 1.00 28.45 93 GLY A N 1
ATOM 744 C CA . GLY A 1 93 ? -17.688 26.743 26.872 1.00 28.45 93 GLY A CA 1
ATOM 745 C C . GLY A 1 93 ? -17.489 27.788 25.778 1.00 28.45 93 GLY A C 1
ATOM 746 O O . GLY A 1 93 ? -16.436 27.837 25.152 1.00 28.45 93 GLY A O 1
ATOM 747 N N . ARG A 1 94 ? -18.506 28.624 25.530 1.00 38.09 94 ARG A N 1
ATOM 748 C CA . ARG A 1 94 ? -18.323 29.907 24.829 1.00 38.09 94 ARG A CA 1
ATOM 749 C C . ARG A 1 94 ? -17.378 30.755 25.672 1.00 38.09 94 ARG A C 1
ATOM 751 O O . ARG A 1 94 ? -17.719 30.955 26.826 1.00 38.09 94 ARG A O 1
ATOM 758 N N . TYR A 1 95 ? -16.319 31.326 25.107 1.00 25.86 95 TYR A N 1
ATOM 759 C CA . TYR A 1 95 ? -15.818 32.633 25.536 1.00 25.86 95 TYR A CA 1
ATOM 760 C C . TYR A 1 95 ? -15.107 33.343 24.383 1.00 25.86 95 TYR A C 1
ATOM 762 O O . TYR A 1 95 ? -14.611 32.738 23.437 1.00 25.86 95 TYR A O 1
ATOM 770 N N . SER A 1 96 ? -15.219 34.654 24.467 1.00 30.47 96 SER A N 1
ATOM 771 C CA . SER A 1 96 ? -14.984 35.714 23.505 1.00 30.47 96 SER A CA 1
ATOM 772 C C . SER A 1 96 ? -13.535 35.929 23.075 1.00 30.47 96 SER A C 1
ATOM 774 O O . SER A 1 96 ? -12.592 35.686 23.820 1.00 30.47 96 SER A O 1
ATOM 776 N N . ASP A 1 97 ? -13.441 36.511 21.882 1.00 30.77 97 ASP A N 1
ATOM 777 C CA . ASP A 1 97 ? -12.351 37.321 21.347 1.00 30.77 97 ASP A CA 1
ATOM 778 C C . ASP A 1 97 ? -11.657 38.191 22.412 1.00 30.77 97 ASP A C 1
ATOM 780 O O . ASP A 1 97 ? -12.315 38.962 23.116 1.00 30.77 97 ASP A O 1
ATOM 784 N N . SER A 1 98 ? -10.330 38.077 22.513 1.00 29.98 98 SER A N 1
ATOM 785 C CA . SER A 1 98 ? -9.423 39.165 22.894 1.00 29.98 98 SER A CA 1
ATOM 786 C C . SER A 1 98 ? -7.979 38.811 22.541 1.00 29.98 98 SER A C 1
ATOM 788 O O . SER A 1 98 ? -7.400 37.845 23.030 1.00 29.98 98 SER A O 1
ATOM 790 N N . ARG A 1 99 ? -7.426 39.659 21.673 1.00 28.95 99 ARG A N 1
ATOM 791 C CA . ARG A 1 99 ? -6.011 39.860 21.349 1.00 28.95 99 ARG A CA 1
ATOM 792 C C . ARG A 1 99 ? -5.099 39.850 22.583 1.00 28.95 99 ARG A C 1
ATOM 794 O O . ARG A 1 99 ? -5.423 40.465 23.592 1.00 28.95 99 ARG A O 1
ATOM 801 N N . GLY A 1 100 ? -3.896 39.312 22.409 1.00 25.19 100 GLY A N 1
ATOM 802 C CA . GLY A 1 100 ? -2.781 39.507 23.331 1.00 25.19 100 GLY A CA 1
ATOM 803 C C . GLY A 1 100 ? -1.591 38.650 22.933 1.00 25.19 100 GLY A C 1
ATOM 804 O O . GLY A 1 100 ? -1.543 37.470 23.245 1.00 25.19 100 GLY A O 1
ATOM 805 N N . SER A 1 101 ? -0.689 39.258 22.175 1.00 31.72 101 SER A N 1
ATOM 806 C CA . SER A 1 101 ? 0.669 38.814 21.873 1.00 31.72 101 SER A CA 1
ATOM 807 C C . SER A 1 101 ? 1.421 38.317 23.105 1.00 31.72 101 SER A C 1
ATOM 809 O O . SER A 1 101 ? 1.409 39.014 24.110 1.00 31.72 101 SER A O 1
ATOM 811 N N . ASP A 1 102 ? 2.145 37.208 22.961 1.00 27.31 102 ASP A N 1
ATOM 812 C CA . ASP A 1 102 ? 3.535 37.127 23.408 1.00 27.31 102 ASP A CA 1
ATOM 813 C C . ASP A 1 102 ? 4.285 36.116 22.534 1.00 27.31 102 ASP A C 1
ATOM 815 O O . ASP A 1 102 ? 4.031 34.911 22.514 1.00 27.31 102 ASP A O 1
ATOM 819 N N . GLU A 1 103 ? 5.170 36.680 21.716 1.00 41.59 103 GLU A N 1
ATOM 820 C CA . GLU A 1 103 ? 6.276 35.982 21.089 1.00 41.59 103 GLU A CA 1
ATOM 821 C C . GLU A 1 103 ? 7.247 35.513 22.175 1.00 41.59 103 GLU A C 1
ATOM 823 O O . GLU A 1 103 ? 7.549 36.266 23.100 1.00 41.59 103 GLU A O 1
ATOM 828 N N . ARG A 1 104 ? 7.844 34.342 21.923 1.00 38.22 104 ARG A N 1
ATOM 829 C CA . ARG A 1 104 ? 9.010 33.715 22.574 1.00 38.22 104 ARG A CA 1
ATOM 830 C C . ARG A 1 104 ? 8.646 32.514 23.437 1.00 38.22 104 ARG A C 1
ATOM 832 O O . ARG A 1 104 ? 7.680 32.509 24.182 1.00 38.22 104 ARG A O 1
ATOM 839 N N . GLU A 1 105 ? 9.512 31.516 23.293 1.00 36.81 105 GLU A N 1
ATOM 840 C CA . GLU A 1 105 ? 9.562 30.261 24.045 1.00 36.81 105 GLU A CA 1
ATOM 841 C C . GLU A 1 105 ? 8.776 29.067 23.472 1.00 36.81 105 GLU A C 1
ATOM 843 O O . GLU A 1 105 ? 8.023 28.388 24.155 1.00 36.81 105 GLU A O 1
ATOM 848 N N . LEU A 1 106 ? 9.034 28.738 22.199 1.00 31.09 106 LEU A N 1
ATOM 849 C CA . LEU A 1 106 ? 8.904 27.371 21.661 1.00 31.09 106 LEU A CA 1
ATOM 850 C C . LEU A 1 106 ? 10.007 27.142 20.615 1.00 31.09 106 LEU A C 1
ATOM 852 O O . LEU A 1 106 ? 9.767 26.950 19.427 1.00 31.09 106 LEU A O 1
ATOM 856 N N . ALA A 1 107 ? 11.253 27.218 21.074 1.00 36.41 107 ALA A N 1
ATOM 857 C CA . ALA A 1 107 ? 12.430 26.865 20.292 1.00 36.41 107 ALA A CA 1
ATOM 858 C C . ALA A 1 107 ? 13.336 25.937 21.102 1.00 36.41 107 ALA A C 1
ATOM 860 O O . ALA A 1 107 ? 14.524 26.183 21.190 1.00 36.41 107 ALA A O 1
ATOM 861 N N . GLU A 1 108 ? 12.783 24.889 21.721 1.00 36.31 108 GLU A N 1
ATOM 862 C CA . GLU A 1 108 ? 13.597 23.815 22.304 1.00 36.31 108 GLU A CA 1
ATOM 863 C C . GLU A 1 108 ? 12.757 22.560 22.592 1.00 36.31 108 GLU A C 1
ATOM 865 O O . GLU A 1 108 ? 12.455 22.194 23.722 1.00 36.31 108 GLU A O 1
ATOM 870 N N . ALA A 1 109 ? 12.353 21.865 21.527 1.00 27.97 109 ALA A N 1
ATOM 871 C CA . ALA A 1 109 ? 11.943 20.467 21.621 1.00 27.97 109 ALA A CA 1
ATOM 872 C C . ALA A 1 109 ? 12.279 19.723 20.320 1.00 27.97 109 ALA A C 1
ATOM 874 O O . ALA A 1 109 ? 11.445 19.517 19.447 1.00 27.97 109 ALA A O 1
ATOM 875 N N . SER A 1 110 ? 13.538 19.288 20.246 1.00 34.34 110 SER A N 1
ATOM 876 C CA . SER A 1 110 ? 14.020 18.166 19.434 1.00 34.34 110 SER A CA 1
ATOM 877 C C . SER A 1 110 ? 13.853 18.291 17.913 1.00 34.34 110 SER A C 1
ATOM 879 O O . SER A 1 110 ? 13.068 17.590 17.272 1.00 34.34 110 SER A O 1
ATOM 881 N N . THR A 1 111 ? 14.740 19.080 17.309 1.00 31.45 111 THR A N 1
ATOM 882 C CA . THR A 1 111 ? 15.297 18.799 15.981 1.00 31.45 111 THR A CA 1
ATOM 883 C C . THR A 1 111 ? 15.975 17.423 15.992 1.00 31.45 111 THR A C 1
ATOM 885 O O . THR A 1 111 ? 17.186 17.284 16.135 1.00 31.45 111 THR A O 1
ATOM 888 N N . ARG A 1 112 ? 15.197 16.350 15.829 1.00 34.16 112 ARG A N 1
ATOM 889 C CA . ARG A 1 112 ? 15.738 15.118 15.249 1.00 34.16 112 ARG A CA 1
ATOM 890 C C . ARG A 1 112 ? 15.775 15.317 13.745 1.00 34.16 112 ARG A C 1
ATOM 892 O O . ARG A 1 112 ? 14.860 14.911 13.034 1.00 34.16 112 ARG A O 1
ATOM 899 N N . GLU A 1 113 ? 16.838 15.967 13.284 1.00 34.97 113 GLU A N 1
ATOM 900 C CA . GLU A 1 113 ? 17.263 15.875 11.893 1.00 34.97 113 GLU A CA 1
ATOM 901 C C . GLU A 1 113 ? 17.283 14.393 11.509 1.00 34.97 113 GLU A C 1
ATOM 903 O O . GLU A 1 113 ? 18.032 13.587 12.065 1.00 34.97 113 GLU A O 1
ATOM 908 N N . SER A 1 114 ? 16.408 14.005 10.583 1.00 44.19 114 SER A N 1
ATOM 909 C CA . SER A 1 114 ? 16.442 12.682 9.973 1.00 44.19 114 SER A CA 1
ATOM 910 C C . SER A 1 114 ? 17.612 12.651 8.994 1.00 44.19 114 SER A C 1
ATOM 912 O O . SER A 1 114 ? 17.418 12.663 7.779 1.00 44.19 114 SER A O 1
ATOM 914 N N . ASN A 1 115 ? 18.831 12.620 9.533 1.00 42.72 115 ASN A N 1
ATOM 915 C CA . ASN A 1 115 ? 20.053 12.412 8.772 1.00 42.72 115 ASN A CA 1
ATOM 916 C C . ASN A 1 115 ? 20.060 10.957 8.279 1.00 42.72 115 ASN A C 1
ATOM 918 O O . ASN A 1 115 ? 20.558 10.037 8.929 1.00 42.72 115 ASN A O 1
ATOM 922 N N . CYS A 1 116 ? 19.401 10.721 7.149 1.00 48.41 116 CYS A N 1
ATOM 923 C CA . CYS A 1 116 ? 19.412 9.437 6.475 1.00 48.41 116 CYS A CA 1
ATOM 924 C C . CYS A 1 116 ? 20.752 9.299 5.740 1.00 48.41 116 CYS A C 1
ATOM 926 O O . CYS A 1 116 ? 21.015 9.932 4.723 1.00 48.41 116 CYS A O 1
ATOM 928 N N . HIS A 1 117 ? 21.645 8.498 6.316 1.00 50.78 117 HIS A N 1
ATOM 929 C CA . HIS A 1 117 ? 22.954 8.194 5.743 1.00 50.78 117 HIS A CA 1
ATOM 930 C C . HIS A 1 117 ? 22.799 7.364 4.453 1.00 50.78 117 HIS A C 1
ATOM 932 O O . HIS A 1 117 ? 21.803 6.656 4.285 1.00 50.78 117 HIS A O 1
ATOM 938 N N . LYS A 1 118 ? 23.806 7.369 3.564 1.00 52.12 118 LYS A N 1
ATOM 939 C CA . LYS A 1 118 ? 23.825 6.534 2.337 1.00 52.12 118 LYS A CA 1
ATOM 940 C C . LYS A 1 118 ? 23.680 5.025 2.621 1.00 52.12 118 LYS A C 1
ATOM 942 O O . LYS A 1 118 ? 23.306 4.278 1.720 1.00 52.12 118 LYS A O 1
ATOM 947 N N . ASP A 1 119 ? 23.914 4.615 3.868 1.00 48.44 119 ASP A N 1
ATOM 948 C CA . ASP A 1 119 ? 23.793 3.241 4.368 1.00 48.44 119 ASP A CA 1
ATOM 949 C C . ASP A 1 119 ? 22.390 2.893 4.912 1.00 48.44 119 ASP A C 1
ATOM 951 O O . ASP A 1 119 ? 22.140 1.753 5.312 1.00 48.44 119 ASP A O 1
ATOM 955 N N . ASP A 1 120 ? 21.438 3.841 4.924 1.00 67.31 120 ASP A N 1
ATOM 956 C CA . ASP A 1 120 ? 20.040 3.541 5.249 1.00 67.31 120 ASP A CA 1
ATOM 957 C C . ASP A 1 120 ? 19.458 2.620 4.166 1.00 67.31 120 ASP A C 1
ATOM 959 O O . ASP A 1 120 ? 19.411 2.944 2.975 1.00 67.31 120 ASP A O 1
ATOM 963 N N . ARG A 1 121 ? 18.949 1.463 4.608 1.00 72.88 121 ARG A N 1
ATOM 964 C CA . ARG A 1 121 ? 18.331 0.415 3.785 1.00 72.88 121 ARG A CA 1
ATOM 965 C C . ARG A 1 121 ? 17.327 0.965 2.765 1.00 72.88 121 ARG A C 1
ATOM 967 O O . ARG A 1 121 ? 17.150 0.346 1.716 1.00 72.88 121 ARG A O 1
ATOM 974 N N . HIS A 1 122 ? 16.641 2.075 3.062 1.00 81.25 122 HIS A N 1
ATOM 975 C CA . HIS A 1 122 ? 15.636 2.678 2.176 1.00 81.25 122 HIS A CA 1
ATOM 976 C C . HIS A 1 122 ? 15.992 4.089 1.672 1.00 81.25 122 HIS A C 1
ATOM 978 O O . HIS A 1 122 ? 15.126 4.743 1.084 1.00 81.25 122 HIS A O 1
ATOM 984 N N . TRP A 1 123 ? 17.248 4.533 1.815 1.00 83.81 123 TRP A N 1
ATOM 985 C CA . TRP A 1 123 ? 17.744 5.820 1.300 1.00 83.81 123 TRP A CA 1
ATOM 986 C C . TRP A 1 123 ? 17.400 6.030 -0.181 1.00 83.81 123 TRP A C 1
ATOM 988 O O . TRP A 1 123 ? 16.918 7.082 -0.586 1.00 83.81 123 TRP A O 1
ATOM 998 N N . THR A 1 124 ? 17.536 4.997 -1.018 1.00 88.19 124 THR A N 1
ATOM 999 C CA . THR A 1 124 ? 17.212 5.126 -2.450 1.00 88.19 124 THR A CA 1
ATOM 1000 C C . THR A 1 124 ? 15.734 5.436 -2.704 1.00 88.19 124 THR A C 1
ATOM 1002 O O . THR A 1 124 ? 15.399 6.089 -3.690 1.00 88.19 124 THR A O 1
ATOM 1005 N N . GLY A 1 125 ? 14.845 4.955 -1.830 1.00 88.75 125 GLY A N 1
ATOM 1006 C CA . GLY A 1 125 ? 13.418 5.252 -1.904 1.00 88.75 125 GLY A CA 1
ATOM 1007 C C . GLY A 1 125 ? 13.096 6.680 -1.472 1.00 88.75 125 GLY A C 1
ATOM 1008 O O . GLY A 1 125 ? 12.196 7.289 -2.039 1.00 88.75 125 GLY A O 1
ATOM 1009 N N . GLU A 1 126 ? 13.861 7.228 -0.525 1.00 90.19 126 GLU A N 1
ATOM 1010 C CA . GLU A 1 126 ? 13.791 8.641 -0.145 1.00 90.19 126 GLU A CA 1
ATOM 1011 C C . GLU A 1 126 ? 14.115 9.562 -1.312 1.00 90.19 126 GLU A C 1
ATOM 1013 O O . GLU A 1 126 ? 13.300 10.400 -1.694 1.00 90.19 126 GLU A O 1
ATOM 1018 N N . VAL A 1 127 ? 15.295 9.362 -1.902 1.00 90.12 127 VAL A N 1
ATOM 1019 C CA . VAL A 1 127 ? 15.799 10.197 -2.994 1.00 90.12 127 VAL A CA 1
ATOM 1020 C C . VAL A 1 127 ? 14.830 10.172 -4.172 1.00 90.12 127 VAL A C 1
ATOM 1022 O O . VAL A 1 127 ? 14.549 11.209 -4.768 1.00 90.12 127 VAL A O 1
ATOM 1025 N N . LEU A 1 128 ? 14.287 8.996 -4.503 1.00 93.00 128 LEU A N 1
ATOM 1026 C CA . LEU A 1 128 ? 13.313 8.875 -5.583 1.00 93.00 128 LEU A CA 1
ATOM 1027 C C . LEU A 1 128 ? 11.995 9.588 -5.250 1.00 93.00 128 LEU A C 1
ATOM 1029 O O . LEU A 1 128 ? 11.476 10.304 -6.099 1.00 93.00 128 LEU A O 1
ATOM 1033 N N . LEU A 1 129 ? 11.470 9.440 -4.031 1.00 90.12 129 LEU A N 1
ATOM 1034 C CA . LEU A 1 129 ? 10.214 10.080 -3.636 1.00 90.12 129 LEU A CA 1
ATOM 1035 C C . LEU A 1 129 ? 10.324 11.610 -3.613 1.00 90.12 129 LEU A C 1
ATOM 1037 O O . LEU A 1 129 ? 9.422 12.290 -4.095 1.00 90.12 129 LEU A O 1
ATOM 1041 N N . ARG A 1 130 ? 11.443 12.151 -3.120 1.00 90.25 130 ARG A N 1
ATOM 1042 C CA . ARG A 1 130 ? 11.737 13.592 -3.174 1.00 90.25 130 ARG A CA 1
ATOM 1043 C C . ARG A 1 130 ? 11.766 14.092 -4.618 1.00 90.25 130 ARG A C 1
ATOM 1045 O O . ARG A 1 130 ? 11.058 15.034 -4.950 1.00 90.25 130 ARG A O 1
ATOM 1052 N N . ARG A 1 131 ? 12.478 13.387 -5.509 1.00 89.50 131 ARG A N 1
ATOM 1053 C CA . ARG A 1 131 ? 12.509 13.710 -6.948 1.00 89.50 131 ARG A CA 1
ATOM 1054 C C . ARG A 1 131 ? 11.129 13.666 -7.599 1.00 89.50 131 ARG A C 1
ATOM 1056 O O . ARG A 1 131 ? 10.838 14.524 -8.423 1.00 89.50 131 ARG A O 1
ATOM 1063 N N . MET A 1 132 ? 10.285 12.697 -7.239 1.00 87.75 132 MET A N 1
ATOM 1064 C CA . MET A 1 132 ? 8.900 12.637 -7.717 1.00 87.75 132 MET A CA 1
ATOM 1065 C C . MET A 1 132 ? 8.134 13.904 -7.317 1.00 87.75 132 MET A C 1
ATOM 1067 O O . MET A 1 132 ? 7.531 14.533 -8.176 1.00 87.75 132 MET A O 1
ATOM 1071 N N . LEU A 1 133 ? 8.206 14.317 -6.049 1.00 81.75 133 LEU A N 1
ATOM 1072 C CA . LEU A 1 133 ? 7.494 15.500 -5.552 1.00 81.75 133 LEU A CA 1
ATOM 1073 C C . LEU A 1 133 ? 7.995 16.808 -6.186 1.00 81.75 133 LEU A C 1
ATOM 1075 O O . LEU A 1 133 ? 7.190 17.634 -6.596 1.00 81.75 133 LEU A O 1
ATOM 1079 N N . VAL A 1 134 ? 9.306 16.986 -6.358 1.00 82.38 134 VAL A N 1
ATOM 1080 C CA . VAL A 1 134 ? 9.845 18.173 -7.056 1.00 82.38 134 VAL A CA 1
ATOM 1081 C C . VAL A 1 134 ? 9.339 18.238 -8.500 1.00 82.38 134 VAL A C 1
ATOM 1083 O O . VAL A 1 134 ? 8.954 19.290 -9.006 1.00 82.38 134 VAL A O 1
ATOM 1086 N N . ARG A 1 135 ? 9.253 17.084 -9.166 1.00 83.00 135 ARG A N 1
ATOM 1087 C CA . ARG A 1 135 ? 8.751 16.966 -10.540 1.00 83.00 135 ARG A CA 1
ATOM 1088 C C . ARG A 1 135 ? 7.247 17.224 -10.686 1.00 83.00 135 ARG A C 1
ATOM 1090 O O . ARG A 1 135 ? 6.789 17.352 -11.818 1.00 83.00 135 ARG A O 1
ATOM 1097 N N . THR A 1 136 ? 6.489 17.347 -9.593 1.00 77.69 136 THR A N 1
ATOM 1098 C CA . THR A 1 136 ? 5.104 17.852 -9.637 1.00 77.69 136 THR A CA 1
ATOM 1099 C C . THR A 1 136 ? 5.020 19.380 -9.602 1.00 77.69 136 THR A C 1
ATOM 1101 O O . THR A 1 136 ? 3.916 19.914 -9.617 1.00 77.69 136 THR A O 1
ATOM 1104 N N . GLY A 1 137 ? 6.159 20.081 -9.543 1.00 73.25 137 GLY A N 1
ATOM 1105 C CA . GLY A 1 137 ? 6.236 21.541 -9.459 1.00 73.25 137 GLY A CA 1
ATOM 1106 C C . GLY A 1 137 ? 6.390 22.087 -8.037 1.00 73.25 137 GLY A C 1
ATOM 1107 O O . GLY A 1 137 ? 6.327 23.299 -7.850 1.00 73.25 137 GLY A O 1
ATOM 1108 N N . LEU A 1 138 ? 6.590 21.226 -7.031 1.00 73.00 138 LEU A N 1
ATOM 1109 C CA . LEU A 1 138 ? 6.895 21.663 -5.666 1.00 73.00 138 LEU A CA 1
ATOM 1110 C C . LEU A 1 138 ? 8.354 22.126 -5.562 1.00 73.00 138 LEU A C 1
ATOM 1112 O O . LEU A 1 138 ? 9.250 21.506 -6.133 1.00 73.00 138 LEU A O 1
ATOM 1116 N N . THR A 1 139 ? 8.605 23.182 -4.785 1.00 77.00 139 THR A N 1
ATOM 1117 C CA . THR A 1 139 ? 9.976 23.567 -4.427 1.00 7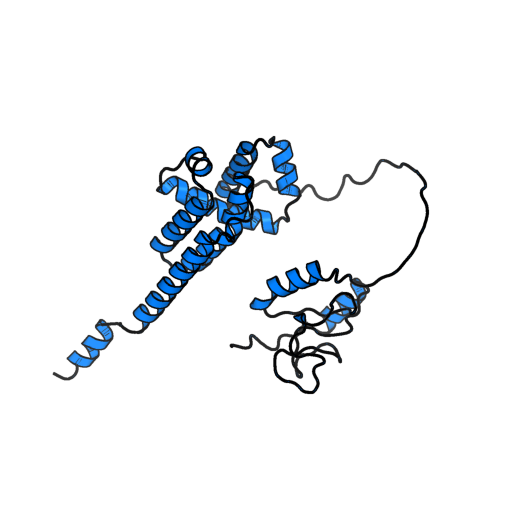7.00 139 THR A CA 1
ATOM 1118 C C . THR A 1 139 ? 10.547 22.590 -3.402 1.00 77.00 139 THR A C 1
ATOM 1120 O O . THR A 1 139 ? 9.801 21.941 -2.666 1.00 77.00 139 THR A O 1
ATOM 1123 N N . GLU A 1 140 ? 11.873 22.518 -3.296 1.00 79.00 140 GLU A N 1
ATOM 1124 C CA . GLU A 1 140 ? 12.542 21.674 -2.295 1.00 79.00 140 GLU A CA 1
ATOM 1125 C C . GLU A 1 140 ? 12.068 21.988 -0.863 1.00 79.00 140 GLU A C 1
ATOM 1127 O O . GLU A 1 140 ? 11.825 21.073 -0.078 1.00 79.00 140 GLU A O 1
ATOM 1132 N N . GLN A 1 141 ? 11.822 23.265 -0.533 1.00 67.62 141 GLN A N 1
ATOM 1133 C CA . GLN A 1 141 ? 11.287 23.631 0.786 1.00 67.62 141 GLN A CA 1
ATOM 1134 C C . GLN A 1 141 ? 9.856 23.115 0.990 1.00 67.62 141 GLN A C 1
ATOM 1136 O O . GLN A 1 141 ? 9.524 22.615 2.063 1.00 67.62 141 GLN A O 1
ATOM 1141 N N . SER A 1 142 ? 9.001 23.195 -0.036 1.00 60.62 142 SER A N 1
ATOM 1142 C CA . SER A 1 142 ? 7.639 22.655 0.037 1.00 60.62 142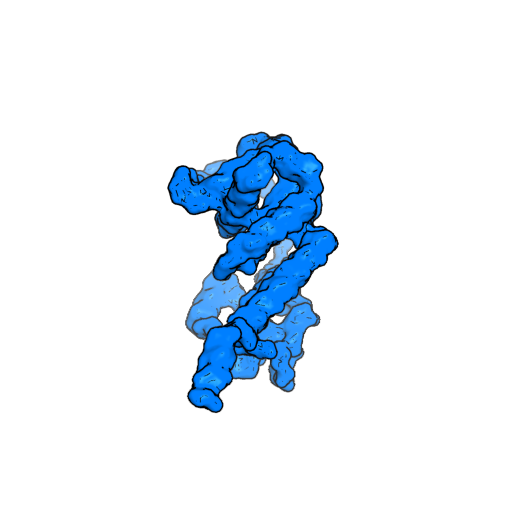 SER A CA 1
ATOM 1143 C C . SER A 1 142 ? 7.629 21.132 0.173 1.00 60.62 142 SER A C 1
ATOM 1145 O O . SER A 1 142 ? 6.760 20.588 0.854 1.00 60.62 142 SER A O 1
ATOM 1147 N N . VAL A 1 143 ? 8.602 20.436 -0.420 1.00 70.69 143 VAL A N 1
ATOM 1148 C CA . VAL A 1 143 ? 8.766 18.987 -0.243 1.00 70.69 143 VAL A CA 1
ATOM 1149 C C . VAL A 1 143 ? 9.077 18.640 1.213 1.00 70.69 143 VAL A C 1
ATOM 1151 O O . VAL A 1 143 ? 8.458 17.718 1.743 1.00 70.69 143 VAL A O 1
ATOM 1154 N N . GLU A 1 144 ? 9.950 19.391 1.891 1.00 72.62 144 GLU A N 1
ATOM 1155 C CA . GLU A 1 144 ? 10.214 19.172 3.323 1.00 72.62 144 GLU A CA 1
ATOM 1156 C C . GLU A 1 144 ? 8.960 19.355 4.175 1.00 72.62 144 GLU A C 1
ATOM 1158 O O . GLU A 1 144 ? 8.676 18.525 5.036 1.00 72.62 144 GLU A O 1
ATOM 1163 N N . VAL A 1 145 ? 8.154 20.383 3.897 1.00 66.31 145 VAL A N 1
ATOM 1164 C CA . VAL A 1 145 ? 6.883 20.601 4.608 1.00 66.31 145 VAL A CA 1
ATOM 1165 C C . VAL A 1 145 ? 5.942 19.409 4.426 1.00 66.31 145 VAL A C 1
ATOM 1167 O O . VAL A 1 145 ? 5.353 18.937 5.399 1.00 66.31 145 VAL A O 1
ATOM 1170 N N . VAL A 1 146 ? 5.833 18.869 3.207 1.00 67.44 146 VAL A N 1
ATOM 1171 C CA . VAL A 1 146 ? 5.029 17.665 2.936 1.00 67.44 146 VAL A CA 1
ATOM 1172 C C . VAL A 1 146 ? 5.560 16.457 3.711 1.00 67.44 146 VAL A C 1
ATOM 1174 O O . VAL A 1 146 ? 4.766 15.683 4.240 1.00 67.44 146 VAL A O 1
ATOM 1177 N N . ILE A 1 147 ? 6.881 16.290 3.810 1.00 73.62 147 ILE A N 1
ATOM 1178 C CA . ILE A 1 147 ? 7.506 15.185 4.550 1.00 73.62 147 ILE A CA 1
ATOM 1179 C C . ILE A 1 147 ? 7.266 15.327 6.056 1.00 73.62 147 ILE A C 1
ATOM 1181 O O . ILE A 1 147 ? 6.880 14.349 6.693 1.00 73.62 147 ILE A O 1
ATOM 1185 N N . ILE A 1 148 ? 7.439 16.527 6.614 1.00 68.94 148 ILE A N 1
ATOM 1186 C CA . ILE A 1 148 ? 7.209 16.826 8.036 1.00 68.94 148 ILE A CA 1
ATOM 1187 C C . ILE A 1 148 ? 5.733 16.632 8.403 1.00 68.94 148 ILE A C 1
ATOM 1189 O O . ILE A 1 148 ? 5.424 16.101 9.468 1.00 68.94 148 ILE A O 1
ATOM 1193 N N . ALA A 1 149 ? 4.814 17.007 7.509 1.00 66.06 149 ALA A N 1
ATOM 1194 C CA . ALA A 1 149 ? 3.380 16.801 7.705 1.00 66.06 149 ALA A CA 1
ATOM 1195 C C . ALA A 1 149 ? 2.986 15.312 7.739 1.00 66.06 149 ALA A C 1
ATOM 1197 O O . ALA A 1 149 ? 1.915 14.953 8.236 1.00 66.06 149 ALA A O 1
ATOM 1198 N N . MET A 1 150 ? 3.830 14.417 7.218 1.00 76.06 150 MET A N 1
ATOM 1199 C CA . MET A 1 150 ? 3.615 12.979 7.313 1.00 76.06 150 MET A CA 1
ATOM 1200 C C . MET A 1 150 ? 4.133 12.432 8.643 1.00 76.06 150 MET A C 1
ATOM 1202 O O . MET A 1 150 ? 5.224 12.759 9.096 1.00 76.06 150 MET A O 1
ATOM 1206 N N . SER A 1 151 ? 3.411 11.475 9.233 1.00 76.81 151 SER A N 1
ATOM 1207 C CA . SER A 1 151 ? 3.957 10.762 10.390 1.00 76.81 151 SER A CA 1
ATOM 1208 C C . SER A 1 151 ? 5.246 10.018 10.019 1.00 76.81 151 SER A C 1
ATOM 1210 O O . SER A 1 151 ? 5.345 9.428 8.935 1.00 76.81 151 SER A O 1
ATOM 1212 N N . ALA A 1 152 ? 6.210 9.977 10.945 1.00 74.44 152 ALA A N 1
ATOM 1213 C CA . ALA A 1 152 ? 7.502 9.310 10.748 1.00 74.44 152 ALA A CA 1
ATOM 1214 C C . ALA A 1 152 ? 7.352 7.854 10.264 1.00 74.44 152 ALA A C 1
ATOM 1216 O O . ALA A 1 152 ? 8.103 7.372 9.413 1.00 74.44 152 ALA A O 1
ATOM 1217 N N . GLU A 1 153 ? 6.325 7.158 10.753 1.00 78.69 153 GLU A N 1
ATOM 1218 C CA . GLU A 1 153 ? 6.009 5.793 10.345 1.00 78.69 153 GLU A CA 1
ATOM 1219 C C . GLU A 1 153 ? 5.490 5.707 8.899 1.00 78.69 153 GLU A C 1
ATOM 1221 O O . GLU A 1 153 ? 5.863 4.794 8.155 1.00 78.69 153 GLU A O 1
ATOM 1226 N N . THR A 1 154 ? 4.665 6.667 8.470 1.00 78.94 154 THR A N 1
ATOM 1227 C CA . THR A 1 154 ? 4.188 6.751 7.080 1.00 78.94 154 THR A CA 1
ATOM 1228 C C . THR A 1 154 ? 5.344 7.056 6.139 1.00 78.94 154 THR A C 1
ATOM 1230 O O . THR A 1 154 ? 5.470 6.401 5.103 1.00 78.94 154 THR A O 1
ATOM 1233 N N . TRP A 1 155 ? 6.216 7.992 6.517 1.00 82.06 155 TRP A N 1
ATOM 1234 C CA . TRP A 1 155 ? 7.426 8.321 5.769 1.00 82.06 155 TRP A CA 1
ATOM 1235 C C . TRP A 1 155 ? 8.318 7.092 5.582 1.00 82.06 155 TRP A C 1
ATOM 1237 O O . TRP A 1 155 ? 8.598 6.682 4.454 1.00 82.06 155 TRP A O 1
ATOM 1247 N N . ARG A 1 156 ? 8.673 6.412 6.678 1.00 87.62 156 ARG A N 1
ATOM 1248 C CA . ARG A 1 156 ? 9.497 5.193 6.667 1.00 87.62 156 ARG A CA 1
ATOM 1249 C C . ARG A 1 156 ? 8.927 4.103 5.757 1.00 87.62 156 ARG A C 1
ATOM 1251 O O . ARG A 1 156 ? 9.659 3.497 4.971 1.00 87.62 156 ARG A O 1
ATOM 1258 N N . LYS A 1 157 ? 7.622 3.842 5.857 1.00 88.31 157 LYS A N 1
ATOM 1259 C CA . LYS A 1 157 ? 6.925 2.850 5.030 1.00 88.31 157 LYS A CA 1
ATOM 1260 C C . LYS A 1 157 ? 6.859 3.256 3.556 1.00 88.31 157 LYS A C 1
ATOM 1262 O O . LYS A 1 157 ? 7.034 2.402 2.685 1.00 88.31 157 LYS A O 1
ATOM 1267 N N . ARG A 1 158 ? 6.670 4.548 3.267 1.00 87.88 158 ARG A N 1
ATOM 1268 C CA . ARG A 1 158 ? 6.645 5.062 1.893 1.00 87.88 158 ARG A CA 1
ATOM 1269 C C . ARG A 1 158 ? 8.009 4.959 1.225 1.00 87.88 158 ARG A C 1
ATOM 1271 O O . ARG A 1 158 ? 8.083 4.406 0.131 1.00 87.88 158 ARG A O 1
ATOM 1278 N N . ARG A 1 159 ? 9.085 5.329 1.926 1.00 92.81 159 ARG A N 1
ATOM 1279 C CA . ARG A 1 159 ? 10.468 5.101 1.473 1.00 92.81 159 ARG A CA 1
ATOM 1280 C C . ARG A 1 159 ? 10.730 3.629 1.148 1.00 92.81 159 ARG A C 1
ATOM 1282 O O . ARG A 1 159 ? 11.290 3.321 0.102 1.00 92.81 159 ARG A O 1
ATOM 1289 N N . ALA A 1 160 ? 10.258 2.708 1.992 1.00 90.69 160 ALA A N 1
ATOM 1290 C CA . ALA A 1 160 ? 10.405 1.270 1.755 1.00 90.69 160 ALA A CA 1
ATOM 1291 C C . ALA A 1 160 ? 9.711 0.798 0.462 1.00 90.69 160 ALA A C 1
ATOM 1293 O O . ALA A 1 160 ? 10.276 0.007 -0.292 1.00 90.69 160 ALA A O 1
ATOM 1294 N N . GLY A 1 161 ? 8.490 1.277 0.203 1.00 91.81 161 GLY A N 1
ATOM 1295 C CA . GLY A 1 161 ? 7.753 0.965 -1.025 1.00 91.81 161 GLY A CA 1
ATOM 1296 C C . GLY A 1 161 ? 8.411 1.574 -2.263 1.00 91.81 161 GLY A C 1
ATOM 1297 O O . GLY A 1 161 ? 8.661 0.874 -3.240 1.00 91.81 161 GLY A O 1
ATOM 1298 N N . VAL A 1 162 ? 8.769 2.857 -2.206 1.00 94.00 162 VAL A N 1
ATOM 1299 C CA . VAL A 1 162 ? 9.403 3.570 -3.326 1.00 94.00 162 VAL A CA 1
ATOM 1300 C C . VAL A 1 162 ? 10.807 3.028 -3.624 1.00 94.00 162 VAL A C 1
ATOM 1302 O O . VAL A 1 162 ? 11.235 3.006 -4.774 1.00 94.00 162 VAL A O 1
ATOM 1305 N N . HIS A 1 163 ? 11.509 2.474 -2.635 1.00 94.12 163 HIS A N 1
ATOM 1306 C CA . HIS A 1 163 ? 12.749 1.736 -2.878 1.00 94.12 163 HIS A CA 1
ATOM 1307 C C . HIS A 1 163 ? 12.528 0.504 -3.781 1.00 94.12 163 HIS A C 1
ATOM 1309 O O . HIS A 1 163 ? 13.368 0.210 -4.633 1.00 94.12 163 HIS A O 1
ATOM 1315 N N . LEU A 1 164 ? 11.388 -0.193 -3.662 1.00 92.94 164 LEU A N 1
ATOM 1316 C CA . LEU A 1 164 ? 11.020 -1.258 -4.605 1.00 92.94 164 LEU A CA 1
ATOM 1317 C C . LEU A 1 164 ? 10.732 -0.691 -6.000 1.00 92.94 164 LEU A C 1
ATOM 1319 O O . LEU A 1 164 ? 11.144 -1.305 -6.982 1.00 92.94 164 LEU A O 1
ATOM 1323 N N . LEU A 1 165 ? 10.087 0.480 -6.095 1.00 94.00 165 LEU A N 1
ATOM 1324 C CA . LEU A 1 165 ? 9.850 1.158 -7.378 1.00 94.00 165 LEU A CA 1
ATOM 1325 C C . LEU A 1 165 ? 11.176 1.480 -8.064 1.00 94.00 165 LEU A C 1
ATOM 1327 O O . LEU A 1 165 ? 11.343 1.201 -9.245 1.00 94.00 165 LEU A O 1
ATOM 1331 N N . LYS A 1 166 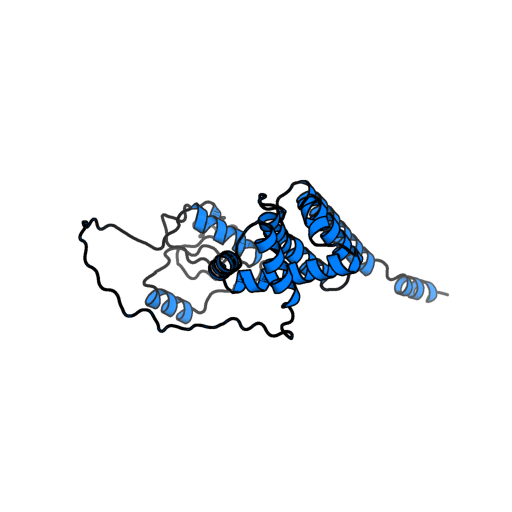? 12.164 1.967 -7.308 1.00 94.06 166 LYS A N 1
ATOM 1332 C CA . LYS A 1 166 ? 13.493 2.230 -7.857 1.00 94.06 166 LYS A CA 1
ATOM 1333 C C . LYS A 1 166 ? 14.152 0.970 -8.423 1.00 94.06 166 LYS A C 1
ATOM 1335 O O . LYS A 1 166 ? 14.764 1.047 -9.483 1.00 94.06 166 LYS A O 1
ATOM 1340 N N . LYS A 1 167 ? 14.023 -0.179 -7.746 1.00 93.69 167 LYS A N 1
ATOM 1341 C CA . LYS A 1 167 ? 14.540 -1.465 -8.253 1.00 93.69 167 LYS A CA 1
ATOM 1342 C C . LYS A 1 167 ? 13.874 -1.868 -9.564 1.00 93.69 167 LYS A C 1
ATOM 1344 O O . LYS A 1 167 ? 14.573 -2.244 -10.496 1.00 93.69 167 LYS A O 1
ATOM 1349 N N . TYR A 1 168 ? 12.551 -1.738 -9.632 1.00 94.31 168 TYR A N 1
ATOM 1350 C CA . TYR A 1 168 ? 11.785 -1.980 -10.851 1.00 94.31 168 TYR A CA 1
ATOM 1351 C C . TYR A 1 168 ? 12.244 -1.074 -12.004 1.00 94.31 168 TYR A C 1
ATOM 1353 O O . TYR A 1 168 ? 12.520 -1.569 -13.091 1.00 94.31 168 TYR A O 1
ATOM 1361 N N . MET A 1 169 ? 12.407 0.231 -11.751 1.00 93.62 169 MET A N 1
ATOM 1362 C CA . MET A 1 169 ? 12.873 1.188 -12.761 1.00 93.62 169 MET A CA 1
ATOM 1363 C C . MET A 1 169 ? 14.262 0.837 -13.298 1.00 93.62 169 MET A C 1
ATOM 1365 O O . MET A 1 169 ? 14.471 0.885 -14.501 1.00 93.62 169 MET A O 1
ATOM 1369 N N . ILE A 1 170 ? 15.204 0.461 -12.425 1.00 93.25 170 ILE A N 1
ATOM 1370 C CA . ILE A 1 170 ? 16.558 0.065 -12.848 1.00 93.25 170 ILE A CA 1
ATOM 1371 C C . ILE A 1 170 ? 16.497 -1.167 -13.756 1.00 93.25 170 ILE A C 1
ATOM 1373 O O . ILE A 1 170 ? 17.136 -1.199 -14.799 1.00 93.25 170 ILE A O 1
ATOM 1377 N N . GLU A 1 171 ? 15.715 -2.174 -13.377 1.00 93.94 171 GLU A N 1
ATOM 1378 C CA . GLU A 1 171 ? 15.653 -3.440 -14.109 1.00 93.94 171 GLU A CA 1
ATOM 1379 C C . GLU A 1 171 ? 14.911 -3.342 -15.441 1.00 93.94 171 GLU A C 1
ATOM 1381 O O . GLU A 1 171 ? 15.282 -4.006 -16.403 1.00 93.94 171 GLU A O 1
ATOM 1386 N N . LYS A 1 172 ? 13.872 -2.507 -15.510 1.00 92.06 172 LYS A N 1
ATOM 1387 C CA . LYS A 1 172 ? 13.142 -2.231 -16.752 1.00 92.06 172 LYS A CA 1
ATOM 1388 C C . LYS A 1 172 ? 13.746 -1.077 -17.559 1.00 92.06 172 LYS A C 1
ATOM 1390 O O . LYS A 1 172 ? 13.167 -0.701 -18.569 1.00 92.06 172 LYS A O 1
ATOM 1395 N N . ASN A 1 173 ? 14.889 -0.538 -17.123 1.00 93.31 173 ASN A N 1
ATOM 1396 C CA . ASN A 1 173 ? 15.571 0.609 -17.725 1.00 93.31 173 ASN A CA 1
ATOM 1397 C C . ASN A 1 173 ? 14.645 1.825 -17.947 1.00 93.31 173 ASN A C 1
ATOM 1399 O O . ASN A 1 173 ? 14.671 2.456 -18.998 1.00 93.31 173 ASN A O 1
ATOM 1403 N N . LEU A 1 174 ? 13.805 2.128 -16.952 1.00 92.44 174 LEU A N 1
ATOM 1404 C CA . LEU A 1 174 ? 12.841 3.227 -16.986 1.00 92.44 174 LEU A CA 1
ATOM 1405 C C . LEU A 1 174 ? 13.414 4.479 -16.320 1.00 92.44 174 LEU A C 1
ATOM 1407 O O . LEU A 1 174 ? 13.953 4.435 -15.204 1.00 92.44 174 LEU A O 1
ATOM 1411 N N . SER A 1 175 ? 13.226 5.616 -16.978 1.00 93.00 175 SER A N 1
ATOM 1412 C CA . SER A 1 175 ? 13.455 6.940 -16.418 1.00 93.00 175 SER A CA 1
ATOM 1413 C C . SER A 1 175 ? 12.249 7.411 -15.598 1.00 93.00 175 SER A C 1
ATOM 1415 O O . SER A 1 175 ? 11.183 6.797 -15.577 1.00 93.00 175 SER A O 1
ATOM 1417 N N . LEU A 1 176 ? 12.420 8.516 -14.870 1.00 89.69 176 LEU A N 1
ATOM 1418 C CA . LEU A 1 176 ? 11.303 9.131 -14.153 1.00 89.69 176 LEU A CA 1
ATOM 1419 C C . LEU A 1 176 ? 10.285 9.766 -15.116 1.00 89.69 176 LEU A C 1
ATOM 1421 O O . LEU A 1 176 ? 9.115 9.872 -14.759 1.00 89.69 176 LEU A O 1
ATOM 1425 N N . ASP A 1 177 ? 10.729 10.150 -16.315 1.00 89.44 177 ASP A N 1
ATOM 1426 C CA . ASP A 1 177 ? 9.876 10.687 -17.376 1.00 89.44 177 ASP A CA 1
ATOM 1427 C C . ASP A 1 177 ? 8.958 9.595 -17.922 1.00 89.44 177 ASP A C 1
ATOM 1429 O O . ASP A 1 177 ? 7.748 9.783 -17.952 1.00 89.44 177 ASP A O 1
ATOM 1433 N N . ASP A 1 178 ? 9.491 8.399 -18.180 1.00 90.44 178 ASP A N 1
ATOM 1434 C CA . ASP A 1 178 ? 8.683 7.251 -18.621 1.00 90.44 178 ASP A CA 1
ATOM 1435 C C . ASP A 1 178 ? 7.581 6.906 -17.607 1.00 90.44 178 ASP A C 1
ATOM 1437 O O . ASP A 1 178 ? 6.460 6.562 -17.973 1.00 90.44 178 ASP A O 1
ATOM 1441 N N . ILE A 1 179 ? 7.885 7.030 -16.309 1.00 90.88 179 ILE A N 1
ATOM 1442 C CA . ILE A 1 179 ? 6.916 6.807 -15.227 1.00 90.88 179 ILE A CA 1
ATOM 1443 C C . ILE A 1 179 ? 5.860 7.915 -15.161 1.00 90.88 179 ILE A C 1
ATOM 1445 O O . ILE A 1 179 ? 4.762 7.642 -14.684 1.00 90.88 179 ILE A O 1
ATOM 1449 N N . LYS A 1 180 ? 6.193 9.141 -15.579 1.00 86.12 180 LYS A N 1
ATOM 1450 C CA . LYS A 1 180 ? 5.294 10.303 -15.574 1.00 86.12 180 LYS A CA 1
ATOM 1451 C C . LYS A 1 180 ? 4.352 10.311 -16.778 1.00 86.12 180 LYS A C 1
ATOM 1453 O O . LYS A 1 180 ? 3.206 10.731 -16.637 1.00 86.12 180 LYS A O 1
ATOM 1458 N N . GLU A 1 181 ? 4.841 9.858 -17.928 1.00 87.75 181 GLU A N 1
ATOM 1459 C CA . GLU A 1 181 ? 4.053 9.709 -19.155 1.00 87.75 181 GLU A CA 1
ATOM 1460 C C . GLU A 1 181 ? 3.133 8.480 -19.092 1.00 87.75 181 GLU A C 1
ATOM 1462 O O . GLU A 1 181 ? 2.026 8.480 -19.632 1.00 87.75 181 GLU A O 1
ATOM 1467 N N . ALA A 1 182 ? 3.558 7.420 -18.399 1.00 87.94 182 ALA A N 1
ATOM 1468 C CA . ALA A 1 182 ? 2.735 6.238 -18.195 1.00 87.94 182 ALA A CA 1
ATOM 1469 C C . ALA A 1 182 ? 1.594 6.494 -17.197 1.00 87.94 182 ALA A C 1
ATOM 1471 O O . ALA A 1 182 ? 1.784 7.062 -16.124 1.00 87.94 182 ALA A O 1
ATOM 1472 N N . HIS A 1 183 ? 0.403 5.965 -17.493 1.00 86.06 183 HIS A N 1
ATOM 1473 C CA . HIS A 1 183 ? -0.720 6.041 -16.560 1.00 86.06 183 HIS A CA 1
ATOM 1474 C C . HIS A 1 183 ? -0.356 5.371 -15.215 1.00 86.06 183 HIS A C 1
ATOM 1476 O O . HIS A 1 183 ? 0.121 4.227 -15.216 1.00 86.06 183 HIS A O 1
ATOM 1482 N N . PRO A 1 184 ? -0.610 6.009 -14.055 1.00 85.94 184 PRO A N 1
ATOM 1483 C CA . PRO A 1 184 ? -0.129 5.521 -12.760 1.00 85.94 184 PRO A CA 1
ATOM 1484 C C . PRO A 1 184 ? -0.642 4.117 -12.419 1.00 85.94 184 PRO A C 1
ATOM 1486 O O . PRO A 1 184 ? 0.093 3.305 -11.854 1.00 85.94 184 PRO A O 1
ATOM 1489 N N . ASP A 1 185 ? -1.877 3.802 -12.813 1.00 85.44 185 ASP A N 1
ATOM 1490 C CA . ASP A 1 185 ? -2.451 2.470 -12.616 1.00 85.44 185 ASP A CA 1
ATOM 1491 C C . ASP A 1 185 ? -1.719 1.394 -13.430 1.00 85.44 185 ASP A C 1
ATOM 1493 O O . ASP A 1 185 ? -1.469 0.300 -12.925 1.00 85.44 185 ASP A O 1
ATOM 1497 N N . VAL A 1 186 ? -1.338 1.712 -14.674 1.00 88.62 186 VAL A N 1
ATOM 1498 C CA . VAL A 1 186 ? -0.610 0.800 -15.570 1.00 88.62 186 VAL A CA 1
ATOM 1499 C C . VAL A 1 186 ? 0.783 0.543 -15.011 1.00 88.62 186 VAL A C 1
ATOM 1501 O O . VAL A 1 186 ? 1.187 -0.610 -14.858 1.00 88.62 186 VAL A O 1
ATOM 1504 N N . THR A 1 187 ? 1.483 1.604 -14.603 1.00 91.62 187 THR A N 1
ATOM 1505 C CA . THR A 1 187 ? 2.781 1.504 -13.925 1.00 91.62 187 THR A CA 1
ATOM 1506 C C . THR A 1 187 ? 2.698 0.595 -12.702 1.00 91.62 187 THR A C 1
ATOM 1508 O O . THR A 1 187 ? 3.564 -0.258 -12.494 1.00 91.62 187 THR A O 1
ATOM 1511 N N . MET A 1 188 ? 1.639 0.724 -11.901 1.00 91.75 188 MET A N 1
ATOM 1512 C CA . MET A 1 188 ? 1.489 -0.083 -10.698 1.00 91.75 188 MET A CA 1
ATOM 1513 C C . MET A 1 188 ? 1.160 -1.551 -10.991 1.00 91.75 188 MET A C 1
ATOM 1515 O O . MET A 1 188 ? 1.724 -2.429 -10.337 1.00 91.75 188 MET A O 1
ATOM 1519 N N . VAL A 1 189 ? 0.301 -1.842 -11.973 1.00 90.88 189 VAL A N 1
ATOM 1520 C CA . VAL A 1 189 ? 0.011 -3.223 -12.403 1.00 90.88 189 VAL A CA 1
ATOM 1521 C C . VAL A 1 189 ? 1.266 -3.895 -12.965 1.00 90.88 189 VAL A C 1
ATOM 1523 O O . VAL A 1 189 ? 1.578 -5.026 -12.580 1.00 90.88 189 VAL A O 1
ATOM 1526 N N . ASN A 1 190 ? 2.041 -3.188 -13.789 1.00 93.50 190 ASN A N 1
ATOM 1527 C CA . ASN A 1 190 ? 3.305 -3.694 -14.329 1.00 93.50 190 ASN A CA 1
ATOM 1528 C C . ASN A 1 190 ? 4.309 -3.994 -13.210 1.00 93.50 190 ASN A C 1
ATOM 1530 O O . ASN A 1 190 ? 4.953 -5.044 -13.203 1.00 93.50 190 ASN A O 1
ATOM 1534 N N . MET A 1 191 ? 4.391 -3.117 -12.208 1.00 93.38 191 MET A N 1
ATOM 1535 C CA . MET A 1 191 ? 5.258 -3.318 -11.051 1.00 93.38 191 MET A CA 1
ATOM 1536 C C . MET A 1 191 ? 4.816 -4.503 -10.173 1.00 93.38 191 MET A C 1
ATOM 1538 O O . MET A 1 191 ? 5.659 -5.258 -9.682 1.00 93.38 191 MET A O 1
ATOM 1542 N N . LEU A 1 192 ? 3.510 -4.688 -9.959 1.00 92.62 192 LEU A N 1
ATOM 1543 C CA . LEU A 1 192 ? 2.970 -5.832 -9.214 1.00 92.62 192 LEU A CA 1
ATOM 1544 C C . LEU A 1 192 ? 3.262 -7.154 -9.931 1.00 92.62 192 LEU A C 1
ATOM 1546 O O . LEU A 1 192 ? 3.695 -8.110 -9.289 1.00 92.62 192 LEU A O 1
ATOM 1550 N N . THR A 1 193 ? 3.088 -7.174 -11.252 1.00 92.56 193 THR A N 1
ATOM 1551 C CA . THR A 1 193 ? 3.384 -8.332 -12.107 1.00 92.56 193 THR A CA 1
ATOM 1552 C C . THR A 1 193 ? 4.868 -8.681 -12.045 1.00 92.56 193 THR A C 1
ATOM 1554 O O . THR A 1 193 ? 5.219 -9.800 -11.679 1.00 92.56 193 THR A O 1
ATOM 1557 N N . TRP A 1 194 ? 5.742 -7.688 -12.233 1.00 94.31 194 TRP A N 1
ATOM 1558 C CA . TRP A 1 194 ? 7.189 -7.845 -12.069 1.00 94.31 194 TRP A CA 1
ATOM 1559 C C . TRP A 1 194 ? 7.568 -8.412 -10.695 1.00 94.31 194 TRP A C 1
ATOM 1561 O O . TRP A 1 194 ? 8.409 -9.308 -10.584 1.00 94.31 194 TRP A O 1
ATOM 1571 N N . ARG A 1 195 ? 6.951 -7.919 -9.610 1.00 93.38 195 ARG A N 1
ATOM 1572 C CA . ARG A 1 195 ? 7.277 -8.423 -8.269 1.00 93.38 195 ARG A CA 1
ATOM 1573 C C . ARG A 1 195 ? 6.828 -9.869 -8.082 1.00 93.38 195 ARG A C 1
ATOM 1575 O O . ARG A 1 195 ? 7.535 -10.611 -7.391 1.00 93.38 195 ARG A O 1
ATOM 1582 N N . ASN A 1 196 ? 5.690 -10.235 -8.671 1.00 90.12 196 ASN A N 1
ATOM 1583 C CA . ASN A 1 196 ? 5.137 -11.582 -8.642 1.00 90.12 196 ASN A CA 1
ATOM 1584 C C . ASN A 1 196 ? 6.025 -12.583 -9.394 1.00 90.12 196 ASN A C 1
ATOM 1586 O O . ASN A 1 196 ? 6.327 -13.641 -8.849 1.00 90.12 196 ASN A O 1
ATOM 1590 N N . GLU A 1 197 ? 6.514 -12.214 -10.580 1.00 89.31 197 GLU A N 1
ATOM 1591 C CA . GLU A 1 197 ? 7.427 -13.033 -11.396 1.00 89.31 197 GLU A CA 1
ATOM 1592 C C . GLU A 1 197 ? 8.705 -13.414 -10.640 1.00 89.31 197 GLU A C 1
ATOM 1594 O O . GLU A 1 197 ? 9.190 -14.538 -10.750 1.00 89.31 197 GLU A O 1
ATOM 1599 N N . LYS A 1 198 ? 9.228 -12.512 -9.800 1.00 85.94 198 LYS A N 1
ATOM 1600 C CA . LYS A 1 198 ? 10.415 -12.789 -8.975 1.00 85.94 198 LYS A CA 1
ATOM 1601 C C . LYS A 1 198 ? 10.191 -13.802 -7.853 1.00 85.94 198 LYS A C 1
ATOM 1603 O O . LYS A 1 198 ? 11.164 -14.264 -7.257 1.00 85.94 198 LYS A O 1
ATOM 1608 N N . GLY A 1 199 ? 8.939 -14.094 -7.502 1.00 79.69 199 GLY A N 1
ATOM 1609 C CA . GLY A 1 199 ? 8.592 -15.031 -6.439 1.00 79.69 199 GLY A CA 1
ATOM 1610 C C . GLY A 1 199 ? 9.265 -14.744 -5.084 1.00 79.69 199 GLY A C 1
ATOM 1611 O O . GLY A 1 199 ? 9.597 -13.603 -4.724 1.00 79.69 199 GLY A O 1
ATOM 1612 N N . GLY A 1 200 ? 9.435 -15.809 -4.298 1.00 81.75 200 GLY A N 1
ATOM 1613 C CA . GLY A 1 200 ? 10.117 -15.802 -3.002 1.00 81.75 200 GLY A CA 1
ATOM 1614 C C . GLY A 1 200 ? 9.221 -15.501 -1.794 1.00 81.75 200 GLY A C 1
ATOM 1615 O O . GLY A 1 200 ? 8.121 -14.963 -1.908 1.00 81.75 200 GLY A O 1
ATOM 1616 N N . ALA A 1 201 ? 9.727 -15.807 -0.594 1.00 79.62 201 ALA A N 1
ATOM 1617 C CA . ALA A 1 201 ? 8.964 -15.748 0.662 1.00 79.62 201 ALA A CA 1
ATOM 1618 C C . ALA A 1 201 ? 8.395 -14.356 1.006 1.00 79.62 201 ALA A C 1
ATOM 1620 O O . ALA A 1 201 ? 7.426 -14.241 1.752 1.00 79.62 201 ALA A O 1
ATOM 1621 N N . ARG A 1 202 ? 8.988 -13.282 0.464 1.00 84.50 202 ARG A N 1
ATOM 1622 C CA . ARG A 1 202 ? 8.538 -11.895 0.681 1.00 84.50 202 ARG A CA 1
ATOM 1623 C C . ARG A 1 202 ? 7.637 -11.350 -0.429 1.00 84.50 202 ARG A C 1
ATOM 1625 O O . ARG A 1 202 ? 7.245 -10.193 -0.334 1.00 84.50 202 ARG A O 1
ATOM 1632 N N . CYS A 1 203 ? 7.294 -12.147 -1.445 1.00 84.50 203 CYS A N 1
ATOM 1633 C CA . CYS A 1 203 ? 6.512 -11.703 -2.602 1.00 84.50 203 CYS A CA 1
ATOM 1634 C C . CYS A 1 203 ? 5.207 -10.996 -2.195 1.00 84.50 203 CYS A C 1
ATOM 1636 O O . CYS A 1 203 ? 5.027 -9.816 -2.489 1.00 84.50 203 CYS A O 1
ATOM 1638 N N . VAL A 1 204 ? 4.365 -11.673 -1.405 1.00 84.75 204 VAL A N 1
ATOM 1639 C CA . VAL A 1 204 ? 3.085 -11.143 -0.897 1.00 84.75 204 VAL A CA 1
ATOM 1640 C C . VAL A 1 204 ? 3.285 -9.842 -0.115 1.00 84.75 204 VAL A C 1
ATOM 1642 O O . VAL A 1 204 ? 2.595 -8.848 -0.337 1.00 84.75 204 VAL A O 1
ATOM 1645 N N . ALA A 1 205 ? 4.249 -9.838 0.809 1.00 87.69 205 ALA A N 1
ATOM 1646 C CA . ALA A 1 205 ? 4.515 -8.687 1.665 1.00 87.69 205 ALA A CA 1
ATOM 1647 C C . ALA A 1 205 ? 5.011 -7.478 0.859 1.00 87.69 205 ALA A C 1
ATOM 1649 O O . ALA A 1 205 ? 4.655 -6.341 1.165 1.00 87.69 205 ALA A O 1
ATOM 1650 N N . ASP A 1 206 ? 5.825 -7.705 -0.171 1.00 90.69 206 ASP A N 1
ATOM 1651 C CA . ASP A 1 206 ? 6.325 -6.646 -1.039 1.00 90.69 206 ASP A CA 1
ATOM 1652 C C . ASP A 1 206 ? 5.237 -6.132 -1.982 1.00 90.69 206 ASP A C 1
ATOM 1654 O O . ASP A 1 206 ? 5.105 -4.921 -2.124 1.00 90.69 206 ASP A O 1
ATOM 1658 N N . MET A 1 207 ? 4.391 -7.003 -2.537 1.00 90.38 207 MET A N 1
ATOM 1659 C CA . MET A 1 207 ? 3.210 -6.586 -3.299 1.00 90.38 207 MET A CA 1
ATOM 1660 C C . MET A 1 207 ? 2.267 -5.712 -2.467 1.00 90.38 207 MET A C 1
ATOM 1662 O O . MET A 1 207 ? 1.782 -4.693 -2.956 1.00 90.38 207 MET A O 1
ATOM 1666 N N . LEU A 1 208 ? 2.052 -6.044 -1.188 1.00 88.44 208 LEU A N 1
ATOM 1667 C CA . LEU A 1 208 ? 1.234 -5.220 -0.296 1.00 88.44 208 LEU A CA 1
ATOM 1668 C C . LEU A 1 208 ? 1.859 -3.836 -0.060 1.00 88.44 208 LEU A C 1
ATOM 1670 O O . LEU A 1 208 ? 1.145 -2.829 -0.053 1.00 88.44 208 LEU A O 1
ATOM 1674 N N . LYS A 1 209 ? 3.189 -3.765 0.091 1.00 91.00 209 LYS A N 1
ATOM 1675 C CA . LYS A 1 209 ? 3.908 -2.482 0.176 1.00 91.00 209 LYS A CA 1
ATOM 1676 C C . LYS A 1 209 ? 3.791 -1.691 -1.122 1.00 91.00 209 LYS A C 1
ATOM 1678 O O . LYS A 1 209 ? 3.586 -0.485 -1.051 1.00 91.00 209 LYS A O 1
ATOM 1683 N N . ILE A 1 210 ? 3.901 -2.345 -2.279 1.00 90.69 210 ILE A N 1
ATOM 1684 C CA . ILE A 1 210 ? 3.737 -1.711 -3.593 1.00 90.69 210 ILE A CA 1
ATOM 1685 C C . ILE A 1 210 ? 2.340 -1.102 -3.681 1.00 90.69 210 ILE A C 1
ATOM 1687 O O . ILE A 1 210 ? 2.207 0.115 -3.783 1.00 90.69 210 ILE A O 1
ATOM 1691 N N . LYS A 1 211 ? 1.303 -1.920 -3.497 1.00 88.94 211 LYS A N 1
ATOM 1692 C CA . LYS A 1 211 ? -0.091 -1.473 -3.537 1.00 88.94 211 LYS A CA 1
ATOM 1693 C C . LYS A 1 211 ? -0.345 -0.285 -2.605 1.00 88.94 211 LYS A C 1
ATOM 1695 O O . LYS A 1 211 ? -0.936 0.700 -3.019 1.00 88.94 211 LYS A O 1
ATOM 1700 N N . THR A 1 212 ? 0.117 -0.361 -1.357 1.00 89.00 212 THR A N 1
ATOM 1701 C CA . THR A 1 212 ? -0.228 0.635 -0.329 1.00 89.00 212 THR A CA 1
ATOM 1702 C C . THR A 1 212 ? 0.616 1.903 -0.422 1.00 89.00 212 THR A C 1
ATOM 1704 O O . THR A 1 212 ? 0.116 3.008 -0.241 1.00 89.00 212 THR A O 1
ATOM 1707 N N . HIS A 1 213 ? 1.920 1.766 -0.644 1.00 90.88 213 HIS A N 1
ATOM 1708 C CA . HIS A 1 213 ? 2.856 2.877 -0.504 1.00 90.88 213 HIS A CA 1
ATOM 1709 C C . HIS A 1 213 ? 3.312 3.442 -1.841 1.00 90.88 213 HIS A C 1
ATOM 1711 O O . HIS A 1 213 ? 3.449 4.660 -1.949 1.00 90.88 213 HIS A O 1
ATOM 1717 N N . VAL A 1 214 ? 3.506 2.589 -2.851 1.00 91.00 214 VAL A N 1
ATOM 1718 C CA . VAL A 1 214 ? 3.805 3.054 -4.211 1.00 91.00 214 VAL A CA 1
ATOM 1719 C C . VAL A 1 214 ? 2.548 3.636 -4.848 1.00 91.00 214 VAL A C 1
ATOM 1721 O O . VAL A 1 214 ? 2.647 4.694 -5.450 1.00 91.00 214 VAL A O 1
ATOM 1724 N N . GLY A 1 215 ? 1.368 3.048 -4.623 1.00 86.19 215 GLY A N 1
ATOM 1725 C CA . GLY A 1 215 ? 0.099 3.609 -5.109 1.00 86.19 215 GLY A CA 1
ATOM 1726 C C . GLY A 1 215 ? -0.139 5.048 -4.648 1.00 86.19 215 GLY A C 1
ATOM 1727 O O . GLY A 1 215 ? -0.392 5.929 -5.465 1.00 86.19 215 GLY A O 1
ATOM 1728 N N . VAL A 1 216 ? 0.052 5.328 -3.355 1.00 85.25 216 VAL A N 1
ATOM 1729 C CA . VAL A 1 216 ? -0.075 6.699 -2.831 1.00 85.25 216 VAL A CA 1
ATOM 1730 C C . VAL A 1 216 ? 1.019 7.622 -3.380 1.00 85.25 216 VAL A C 1
ATOM 1732 O O . VAL A 1 216 ? 0.732 8.768 -3.711 1.00 85.25 216 VAL A O 1
ATOM 1735 N N . ALA A 1 217 ? 2.261 7.143 -3.508 1.00 86.56 217 ALA A N 1
ATOM 1736 C CA . ALA A 1 217 ? 3.350 7.938 -4.080 1.00 86.56 217 ALA A CA 1
ATOM 1737 C C . ALA A 1 217 ? 3.111 8.278 -5.563 1.00 86.56 217 ALA A C 1
ATOM 1739 O O . ALA A 1 217 ? 3.367 9.403 -5.978 1.00 86.56 217 ALA A O 1
ATOM 1740 N N . LEU A 1 218 ? 2.584 7.337 -6.352 1.00 85.94 218 LEU A N 1
ATOM 1741 C CA . LEU A 1 218 ? 2.206 7.561 -7.747 1.00 85.94 218 LEU A CA 1
ATOM 1742 C C . LEU A 1 218 ? 1.013 8.512 -7.865 1.00 85.94 218 LEU A C 1
ATOM 1744 O O . LEU A 1 218 ? 1.030 9.359 -8.752 1.00 85.94 218 LEU A O 1
ATOM 1748 N N . GLY A 1 219 ? 0.031 8.418 -6.962 1.00 82.56 219 GLY A N 1
ATOM 1749 C CA . GLY A 1 219 ? -1.090 9.361 -6.890 1.00 82.56 219 GLY A CA 1
ATOM 1750 C C . GLY A 1 219 ? -0.616 10.789 -6.624 1.00 82.56 219 GLY A C 1
ATOM 1751 O O . GLY A 1 219 ? -0.967 11.695 -7.374 1.00 82.56 219 GLY A O 1
ATOM 1752 N N . MET A 1 220 ? 0.280 10.969 -5.645 1.00 81.56 220 MET A N 1
ATOM 1753 C CA . MET A 1 220 ? 0.948 12.254 -5.395 1.00 81.56 220 MET A CA 1
ATOM 1754 C C . MET A 1 220 ? 1.715 12.740 -6.627 1.00 81.56 220 MET A C 1
ATOM 1756 O O . MET A 1 220 ? 1.611 13.900 -6.995 1.00 81.56 220 MET A O 1
ATOM 1760 N N . PHE A 1 221 ? 2.446 11.850 -7.300 1.00 83.38 221 PHE A N 1
ATOM 1761 C CA . PHE A 1 221 ? 3.258 12.208 -8.461 1.00 83.38 221 PHE A CA 1
ATOM 1762 C C . PHE A 1 221 ? 2.436 12.605 -9.696 1.00 83.38 221 PHE A C 1
ATOM 1764 O O . PHE A 1 221 ? 2.869 13.440 -10.490 1.00 83.38 221 PHE A O 1
ATOM 1771 N N . HIS A 1 222 ? 1.248 12.027 -9.866 1.00 79.75 222 HIS A N 1
ATOM 1772 C CA . HIS A 1 222 ? 0.358 12.288 -10.999 1.00 79.75 222 HIS A CA 1
ATOM 1773 C C . HIS A 1 222 ? -0.763 13.284 -10.680 1.00 79.75 222 HIS A C 1
ATOM 1775 O O . HIS A 1 222 ? -1.589 13.531 -11.552 1.00 79.75 222 HIS A O 1
ATOM 1781 N N . ASN A 1 223 ? -0.807 13.850 -9.466 1.00 74.62 223 ASN A N 1
ATOM 1782 C CA . ASN A 1 223 ? -1.949 14.624 -8.957 1.00 74.62 223 ASN A CA 1
ATOM 1783 C C . ASN A 1 223 ? -3.292 13.888 -9.139 1.00 74.62 223 ASN A C 1
ATOM 1785 O O . ASN A 1 223 ? -4.322 14.498 -9.414 1.00 74.62 223 ASN A O 1
ATOM 1789 N N . SER A 1 224 ? -3.273 12.561 -9.005 1.00 68.12 224 SER A N 1
ATOM 1790 C CA . SER A 1 224 ? -4.436 11.697 -9.205 1.00 68.12 224 SER A CA 1
ATOM 1791 C C . SER A 1 224 ? -4.948 11.144 -7.874 1.00 68.12 224 SER A C 1
ATOM 1793 O O . SER A 1 224 ? -4.239 11.148 -6.863 1.00 68.12 224 SER A O 1
ATOM 1795 N N . GLN A 1 225 ? -6.195 10.664 -7.869 1.00 65.69 225 GLN A N 1
ATOM 1796 C CA . GLN A 1 225 ? -6.790 9.968 -6.724 1.00 65.69 225 GLN A CA 1
ATOM 1797 C C . GLN A 1 225 ? -5.988 8.701 -6.365 1.00 65.69 225 GLN A C 1
ATOM 1799 O O . GLN A 1 225 ? -5.057 8.304 -7.061 1.00 65.69 225 GLN A O 1
ATOM 1804 N N . ASP A 1 226 ? -6.333 8.064 -5.244 1.00 71.94 226 ASP A N 1
ATOM 1805 C CA . ASP A 1 226 ? -5.646 6.878 -4.721 1.00 71.94 226 ASP A CA 1
ATOM 1806 C C . ASP A 1 226 ? -5.594 5.726 -5.750 1.00 71.94 226 ASP A C 1
ATOM 1808 O O . ASP A 1 226 ? -6.521 4.923 -5.861 1.00 71.94 226 ASP A O 1
ATOM 1812 N N . VAL A 1 227 ? -4.471 5.639 -6.472 1.00 78.12 227 VAL A N 1
ATOM 1813 C CA . VAL A 1 227 ? -4.151 4.662 -7.533 1.00 78.12 227 VAL A CA 1
ATOM 1814 C C . VAL A 1 227 ? -4.397 3.228 -7.052 1.00 78.12 227 VAL A C 1
ATOM 1816 O O . VAL A 1 227 ? -4.848 2.367 -7.805 1.00 78.12 227 VAL A O 1
ATOM 1819 N N . ALA A 1 228 ? -4.180 2.952 -5.759 1.00 70.75 228 ALA A N 1
ATOM 1820 C CA . ALA A 1 228 ? -4.391 1.631 -5.164 1.00 70.75 228 ALA A CA 1
ATOM 1821 C C . ALA A 1 228 ? -5.847 1.142 -5.237 1.00 70.75 228 ALA A C 1
ATOM 1823 O O . ALA A 1 228 ? -6.098 -0.062 -5.103 1.00 70.75 228 ALA A O 1
ATOM 1824 N N . LYS A 1 229 ? -6.794 2.068 -5.416 1.00 80.56 229 LYS A N 1
ATOM 1825 C CA . LYS A 1 229 ? -8.236 1.811 -5.489 1.00 80.56 229 LYS A CA 1
ATOM 1826 C C . LYS A 1 229 ? -8.776 1.776 -6.918 1.00 80.56 229 LYS A C 1
ATOM 1828 O O . LYS A 1 229 ? -9.963 1.504 -7.079 1.00 80.56 229 LYS A O 1
ATOM 1833 N N . SER A 1 230 ? -7.949 2.019 -7.935 1.00 75.06 230 SER A N 1
ATOM 1834 C CA . SER A 1 230 ? -8.392 1.945 -9.328 1.00 75.06 230 SER A CA 1
ATOM 1835 C C . SER A 1 230 ? -8.899 0.543 -9.691 1.00 75.06 230 SER A C 1
ATOM 1837 O O . SER A 1 230 ? -8.357 -0.472 -9.240 1.00 75.06 230 SER A O 1
ATOM 1839 N N . GLY A 1 231 ? -9.942 0.470 -10.525 1.00 67.81 231 GLY A N 1
ATOM 1840 C CA . GLY A 1 231 ? -10.590 -0.789 -10.906 1.00 67.81 231 GLY A CA 1
ATOM 1841 C C . GLY A 1 231 ? -9.632 -1.785 -11.567 1.00 67.81 231 GLY A C 1
ATOM 1842 O O . GLY A 1 231 ? -9.673 -2.976 -11.255 1.00 67.81 231 GLY A O 1
ATOM 1843 N N . ILE A 1 232 ? -8.709 -1.293 -12.400 1.00 75.25 232 ILE A N 1
ATOM 1844 C CA . ILE A 1 232 ? -7.713 -2.132 -13.083 1.00 75.25 232 ILE A CA 1
ATOM 1845 C C . ILE A 1 232 ? -6.724 -2.759 -12.090 1.00 75.25 232 ILE A C 1
ATOM 1847 O O . ILE A 1 232 ? -6.390 -3.938 -12.184 1.00 75.25 232 ILE A O 1
ATOM 1851 N N . VAL A 1 233 ? -6.326 -1.998 -11.069 1.00 73.75 233 VAL A N 1
ATOM 1852 C CA . VAL A 1 233 ? -5.410 -2.441 -10.015 1.00 73.75 233 VAL A CA 1
ATOM 1853 C C . VAL A 1 233 ? -6.079 -3.487 -9.132 1.00 73.75 233 VAL A C 1
ATOM 1855 O O . VAL A 1 233 ? -5.474 -4.510 -8.812 1.00 73.75 233 VAL A O 1
ATOM 1858 N N . VAL A 1 234 ? -7.327 -3.247 -8.722 1.00 81.81 234 VAL A N 1
ATOM 1859 C CA . VAL A 1 234 ? -8.082 -4.183 -7.877 1.00 81.81 234 VAL A CA 1
ATOM 1860 C C . VAL A 1 234 ? -8.287 -5.517 -8.595 1.00 81.81 234 VAL A C 1
ATOM 1862 O O . VAL A 1 234 ? -8.093 -6.568 -7.979 1.00 81.81 234 VAL A O 1
ATOM 1865 N N . ALA A 1 235 ? -8.619 -5.480 -9.888 1.00 73.06 235 ALA A N 1
ATOM 1866 C CA . ALA A 1 235 ? -8.742 -6.675 -10.715 1.00 73.06 235 ALA A CA 1
ATOM 1867 C C . ALA A 1 235 ? -7.412 -7.440 -10.811 1.00 73.06 235 ALA A C 1
ATOM 1869 O O . ALA A 1 235 ? -7.373 -8.634 -10.515 1.00 73.06 235 ALA A O 1
ATOM 1870 N N . ALA A 1 236 ? -6.313 -6.743 -11.121 1.00 73.88 236 ALA A N 1
ATOM 1871 C CA . ALA A 1 236 ? -4.991 -7.353 -11.233 1.00 73.88 236 ALA A CA 1
ATOM 1872 C C . ALA A 1 236 ? -4.530 -8.003 -9.917 1.00 73.88 236 ALA A C 1
ATOM 1874 O O . ALA A 1 236 ? -4.073 -9.142 -9.908 1.00 73.88 236 ALA A O 1
ATOM 1875 N N . VAL A 1 237 ? -4.695 -7.319 -8.779 1.00 83.81 237 VAL A N 1
ATOM 1876 C CA . VAL A 1 237 ? -4.309 -7.864 -7.465 1.00 83.81 237 VAL A CA 1
ATOM 1877 C C . VAL A 1 237 ? -5.078 -9.145 -7.144 1.00 83.81 237 VAL A C 1
ATOM 1879 O O . VAL A 1 237 ? -4.477 -10.099 -6.656 1.00 83.81 237 VAL A O 1
ATOM 1882 N N . LYS A 1 238 ? -6.383 -9.192 -7.441 1.00 84.31 238 LYS A N 1
ATOM 1883 C CA . LYS A 1 238 ? -7.207 -10.386 -7.209 1.00 84.31 238 LYS A CA 1
ATOM 1884 C C . LYS A 1 238 ? -6.686 -11.590 -7.999 1.00 84.31 238 LYS A C 1
ATOM 1886 O O . LYS A 1 238 ? -6.597 -12.680 -7.440 1.00 84.31 238 LYS A O 1
ATOM 1891 N N . GLU A 1 239 ? -6.310 -11.386 -9.260 1.00 82.69 239 GLU A N 1
ATOM 1892 C CA . GLU A 1 239 ? -5.767 -12.449 -10.114 1.00 82.69 239 GLU A CA 1
ATOM 1893 C C . GLU A 1 239 ? -4.396 -12.941 -9.625 1.00 82.69 239 GLU A C 1
ATOM 1895 O O . GLU A 1 239 ? -4.160 -14.146 -9.495 1.00 82.69 239 GLU A O 1
ATOM 1900 N N . LEU A 1 240 ? -3.510 -12.013 -9.252 1.00 80.81 240 LEU A N 1
ATOM 1901 C CA . LEU A 1 240 ? -2.191 -12.343 -8.706 1.00 80.81 240 LEU A CA 1
ATOM 1902 C C . LEU A 1 240 ? -2.297 -13.112 -7.376 1.00 80.81 240 LEU A C 1
ATOM 1904 O O . LEU A 1 240 ? -1.559 -14.072 -7.149 1.00 80.81 240 LEU A O 1
ATOM 1908 N N . GLU A 1 241 ? -3.241 -12.744 -6.506 1.00 81.25 241 GLU A N 1
ATOM 1909 C CA . GLU A 1 241 ? -3.509 -13.467 -5.256 1.00 81.25 241 GLU A CA 1
ATOM 1910 C C . GLU A 1 241 ? -4.040 -14.891 -5.499 1.00 81.25 241 GLU A C 1
ATOM 1912 O O . GLU A 1 241 ? -3.641 -15.829 -4.799 1.00 81.25 241 GLU A O 1
ATOM 1917 N N . LEU A 1 242 ? -4.931 -15.077 -6.482 1.00 74.38 242 LEU A N 1
ATOM 1918 C CA . LEU A 1 242 ? -5.444 -16.396 -6.869 1.00 74.38 242 LEU A CA 1
ATOM 1919 C C . LEU A 1 242 ? -4.329 -17.291 -7.423 1.00 74.38 242 LEU A C 1
ATOM 1921 O O . LEU A 1 242 ? -4.213 -18.445 -7.002 1.00 74.38 242 LEU A O 1
ATOM 1925 N N . SER A 1 243 ? -3.471 -16.738 -8.282 1.00 70.25 243 SER A N 1
ATOM 1926 C CA . SER A 1 243 ? -2.318 -17.431 -8.870 1.00 70.25 243 SER A CA 1
ATOM 1927 C C . SER A 1 243 ? -1.306 -17.898 -7.818 1.00 70.25 243 SER A C 1
ATOM 1929 O O . SER A 1 243 ? -0.791 -19.013 -7.881 1.00 70.25 243 SER A O 1
ATOM 1931 N N . GLN A 1 244 ? -1.052 -17.097 -6.783 1.00 70.38 244 GLN A N 1
ATOM 1932 C CA . GLN A 1 244 ? -0.166 -17.520 -5.693 1.00 70.38 244 GLN A CA 1
ATOM 1933 C C . GLN A 1 244 ? -0.788 -18.618 -4.823 1.00 70.38 244 GLN A C 1
ATOM 1935 O O . GLN A 1 244 ? -0.095 -19.541 -4.389 1.00 70.38 244 GLN A O 1
ATOM 1940 N N . ARG A 1 245 ? -2.102 -18.557 -4.567 1.00 66.94 245 ARG A N 1
ATOM 1941 C CA . ARG A 1 245 ? -2.808 -19.602 -3.807 1.00 66.94 245 ARG A CA 1
ATOM 1942 C C . ARG A 1 245 ? -2.846 -20.930 -4.554 1.00 66.94 245 ARG A C 1
ATOM 1944 O O . ARG A 1 245 ? -2.744 -21.970 -3.904 1.00 66.94 245 ARG A O 1
ATOM 1951 N N . SER A 1 246 ? -3.001 -20.912 -5.878 1.00 60.34 246 SER A N 1
ATOM 1952 C CA . SER A 1 246 ? -2.949 -22.133 -6.683 1.00 60.34 246 SER A CA 1
ATOM 1953 C C . SER A 1 246 ? -1.546 -22.738 -6.640 1.00 60.34 246 SER A C 1
ATOM 1955 O O . SER A 1 246 ? -1.425 -23.899 -6.262 1.00 60.34 246 SER A O 1
ATOM 1957 N N . GLN A 1 247 ? -0.484 -21.957 -6.868 1.00 60.28 247 GLN A N 1
ATOM 1958 C CA . GLN A 1 247 ? 0.901 -22.439 -6.751 1.00 60.28 247 GLN A CA 1
ATOM 1959 C C . GLN A 1 247 ? 1.223 -23.010 -5.360 1.00 60.28 247 GLN A C 1
ATOM 1961 O O . GLN A 1 247 ? 1.828 -24.074 -5.254 1.00 60.28 247 GLN A O 1
ATOM 1966 N N . ALA A 1 248 ? 0.771 -22.359 -4.283 1.00 58.28 248 ALA A N 1
ATOM 1967 C CA . ALA A 1 248 ? 0.972 -22.855 -2.920 1.00 58.28 248 ALA A CA 1
ATOM 1968 C C . ALA A 1 248 ? 0.235 -24.180 -2.642 1.00 58.28 248 ALA A C 1
ATOM 1970 O O . ALA A 1 248 ? 0.734 -25.008 -1.877 1.00 58.28 248 ALA A O 1
ATOM 1971 N N . LYS A 1 249 ? -0.938 -24.393 -3.258 1.00 54.91 249 LYS A N 1
ATOM 1972 C CA . LYS A 1 249 ? -1.652 -25.678 -3.211 1.00 54.91 249 LYS A CA 1
ATOM 1973 C C . LYS A 1 249 ? -0.927 -26.743 -4.038 1.00 54.91 249 LYS A C 1
ATOM 1975 O O . LYS A 1 249 ? -0.653 -27.811 -3.506 1.00 54.91 249 LYS A O 1
ATOM 1980 N N . TYR A 1 250 ? -0.544 -26.442 -5.280 1.00 48.00 250 TYR A N 1
ATOM 1981 C CA . TYR A 1 250 ? 0.155 -27.388 -6.158 1.00 48.00 250 TYR A CA 1
ATOM 1982 C C . TYR A 1 250 ? 1.504 -27.848 -5.583 1.00 48.00 250 TYR A C 1
ATOM 1984 O O . TYR A 1 250 ? 1.761 -29.051 -5.559 1.00 48.00 250 TYR A O 1
ATOM 1992 N N . ASN A 1 251 ? 2.299 -26.943 -4.996 1.00 53.09 251 ASN A N 1
ATOM 1993 C CA . ASN A 1 251 ? 3.571 -27.293 -4.343 1.00 53.09 251 ASN A CA 1
ATOM 1994 C C . ASN A 1 251 ? 3.418 -28.223 -3.126 1.00 53.09 251 ASN A C 1
ATOM 1996 O O . ASN A 1 251 ? 4.389 -28.859 -2.728 1.00 53.09 251 ASN A O 1
ATOM 2000 N N . ARG A 1 252 ? 2.229 -28.311 -2.509 1.00 49.09 252 ARG A N 1
ATOM 2001 C CA . ARG A 1 252 ? 1.961 -29.257 -1.410 1.00 49.09 252 ARG A CA 1
ATOM 2002 C C . ARG A 1 252 ? 1.360 -30.580 -1.877 1.00 49.09 252 ARG A C 1
ATOM 2004 O O . ARG A 1 252 ? 1.429 -31.548 -1.129 1.00 49.09 252 ARG A O 1
ATOM 2011 N N . THR A 1 253 ? 0.755 -30.627 -3.062 1.00 45.09 253 THR A N 1
ATOM 2012 C CA . THR A 1 253 ? -0.025 -31.792 -3.510 1.00 45.09 253 THR A CA 1
ATOM 2013 C C . THR A 1 253 ? 0.735 -32.695 -4.484 1.00 45.09 253 THR A C 1
ATOM 2015 O O . THR A 1 253 ? 0.394 -33.866 -4.583 1.00 45.09 253 THR A O 1
ATOM 2018 N N . TRP A 1 254 ? 1.799 -32.218 -5.137 1.00 45.28 254 TRP A N 1
ATOM 2019 C CA . TRP A 1 254 ? 2.564 -33.026 -6.095 1.00 45.28 254 TRP A CA 1
ATOM 2020 C C . TRP A 1 254 ? 4.065 -32.967 -5.830 1.00 45.28 254 TRP A C 1
ATOM 2022 O O . TRP A 1 254 ? 4.819 -32.314 -6.543 1.00 45.28 254 TRP A O 1
ATOM 2032 N N . ASN A 1 255 ? 4.510 -33.694 -4.807 1.00 51.22 255 ASN A N 1
ATOM 2033 C CA . ASN A 1 255 ? 5.893 -34.147 -4.764 1.00 51.22 255 ASN A CA 1
ATOM 2034 C C . ASN A 1 255 ? 5.949 -35.484 -5.524 1.00 51.22 255 ASN A C 1
ATOM 2036 O O . ASN A 1 255 ? 5.726 -36.550 -4.949 1.00 51.22 255 ASN A O 1
ATOM 2040 N N . LEU A 1 256 ? 6.129 -35.401 -6.848 1.00 54.38 256 LEU A N 1
ATOM 2041 C CA . LEU A 1 256 ? 6.204 -36.558 -7.751 1.00 54.38 256 LEU A CA 1
ATOM 2042 C C . LEU A 1 256 ? 7.275 -37.561 -7.303 1.00 54.38 256 LEU A C 1
ATOM 2044 O O . LEU A 1 256 ? 7.069 -38.760 -7.460 1.00 54.38 256 LEU A O 1
ATOM 2048 N N . ASP A 1 257 ? 8.337 -37.100 -6.640 1.00 54.88 257 ASP A N 1
ATOM 2049 C CA . ASP A 1 257 ? 9.389 -37.966 -6.101 1.00 54.88 257 ASP A CA 1
ATOM 2050 C C . ASP A 1 257 ? 8.885 -38.834 -4.934 1.00 54.88 257 ASP A C 1
ATOM 2052 O O . ASP A 1 257 ? 9.229 -40.011 -4.830 1.00 54.88 257 ASP A O 1
ATOM 2056 N N . LEU A 1 258 ? 7.998 -38.299 -4.084 1.00 55.72 258 LEU A N 1
ATOM 2057 C CA . LEU A 1 258 ? 7.342 -39.059 -3.008 1.00 55.72 258 LEU A CA 1
ATOM 2058 C C . LEU A 1 258 ? 6.342 -40.090 -3.551 1.00 55.72 258 LEU A C 1
ATOM 2060 O O . LEU A 1 258 ? 6.216 -41.176 -2.982 1.00 55.72 258 LEU A O 1
ATOM 2064 N N . PHE A 1 259 ? 5.651 -39.762 -4.645 1.00 54.06 259 PHE A N 1
ATOM 2065 C CA . PHE A 1 259 ? 4.718 -40.670 -5.317 1.00 54.06 259 PHE A CA 1
ATOM 2066 C C . PHE A 1 259 ? 5.458 -41.803 -6.042 1.00 54.06 259 PHE A C 1
ATOM 2068 O O . PHE A 1 259 ? 5.122 -42.974 -5.866 1.00 54.06 259 PHE A O 1
ATOM 2075 N N . LEU A 1 260 ? 6.526 -41.477 -6.775 1.00 59.62 260 LEU A N 1
ATOM 2076 C CA . LEU A 1 260 ? 7.371 -42.455 -7.462 1.00 59.62 260 LEU A CA 1
ATOM 2077 C C . LEU A 1 260 ? 8.129 -43.356 -6.475 1.00 59.62 260 LEU A C 1
ATOM 2079 O O . LEU A 1 260 ? 8.215 -44.560 -6.710 1.00 59.62 260 LEU A O 1
ATOM 2083 N N . MET A 1 261 ? 8.577 -42.835 -5.323 1.00 56.19 261 MET A N 1
ATOM 2084 C CA . MET A 1 261 ? 9.120 -43.671 -4.238 1.00 56.19 261 MET A CA 1
ATOM 2085 C C . MET A 1 261 ? 8.108 -44.684 -3.685 1.00 56.19 261 MET A C 1
ATOM 2087 O O . MET A 1 261 ? 8.514 -45.747 -3.218 1.00 56.19 261 MET A O 1
ATOM 2091 N N . HIS A 1 262 ? 6.813 -44.353 -3.670 1.00 54.88 262 HIS A N 1
ATOM 2092 C CA . HIS A 1 262 ? 5.778 -45.261 -3.168 1.00 54.88 262 HIS A CA 1
ATOM 2093 C C . HIS A 1 262 ? 5.426 -46.350 -4.182 1.00 54.88 262 HIS A C 1
ATOM 2095 O O . HIS A 1 262 ? 5.204 -47.492 -3.792 1.00 54.88 262 HIS A O 1
ATOM 2101 N N . ILE A 1 263 ? 5.425 -46.017 -5.474 1.00 64.50 263 ILE A N 1
ATOM 2102 C CA . ILE A 1 263 ? 5.153 -46.983 -6.547 1.00 64.50 263 ILE A CA 1
ATOM 2103 C C . ILE A 1 263 ? 6.354 -47.917 -6.767 1.00 64.50 263 ILE A C 1
ATOM 2105 O O . ILE A 1 263 ? 6.166 -49.112 -6.967 1.00 64.50 263 ILE A O 1
ATOM 2109 N N . GLY A 1 264 ? 7.588 -47.418 -6.639 1.00 58.38 264 GLY A N 1
ATOM 2110 C CA . GLY A 1 264 ? 8.810 -48.220 -6.793 1.00 58.38 264 GLY A CA 1
ATOM 2111 C C . GLY A 1 264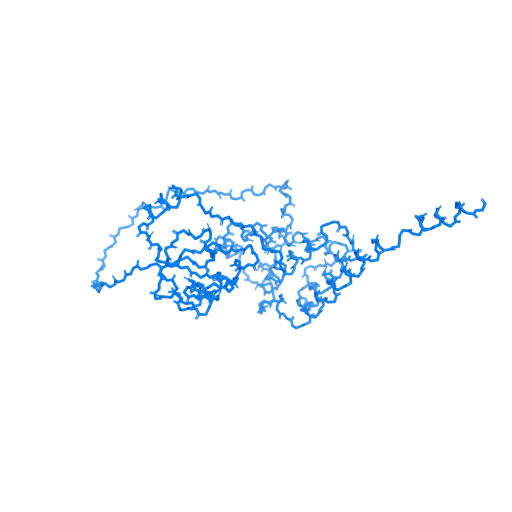 ? 9.113 -49.194 -5.646 1.00 58.38 264 GLY A C 1
ATOM 2112 O O . GLY A 1 264 ? 10.080 -49.940 -5.738 1.00 58.38 264 GLY A O 1
ATOM 2113 N N . LYS A 1 265 ? 8.320 -49.200 -4.565 1.00 54.25 265 LYS A N 1
ATOM 2114 C CA . LYS A 1 265 ? 8.477 -50.123 -3.422 1.00 54.25 265 LYS A CA 1
ATOM 2115 C C . LYS A 1 265 ? 7.557 -51.351 -3.468 1.00 54.25 265 LYS A C 1
ATOM 2117 O O . LYS A 1 265 ? 7.519 -52.099 -2.495 1.00 54.25 265 LYS A O 1
ATOM 2122 N N . GLN A 1 266 ? 6.827 -51.565 -4.563 1.00 51.75 266 GLN A N 1
ATOM 2123 C CA . GLN A 1 266 ? 6.029 -52.782 -4.783 1.00 51.75 266 GLN A CA 1
ATOM 2124 C C . GLN A 1 266 ? 6.467 -53.598 -6.014 1.00 51.75 266 GLN A C 1
ATOM 2126 O O . GLN A 1 266 ? 5.658 -54.327 -6.582 1.00 51.75 266 GLN A O 1
ATOM 2131 N N . GLY A 1 267 ? 7.736 -53.488 -6.416 1.00 40.31 267 GLY A N 1
ATOM 2132 C CA . GLY A 1 267 ? 8.369 -54.351 -7.419 1.00 40.31 267 GLY A CA 1
ATOM 2133 C C . GLY A 1 267 ? 9.517 -55.137 -6.814 1.00 40.31 267 GLY A C 1
ATOM 2134 O O . GLY A 1 267 ? 10.311 -54.499 -6.088 1.00 40.31 267 GLY A O 1
#

pLDDT: mean 74.05, std 18.88, range [25.19, 94.31]

Organism: NCBI:txid222440

Sequence (267 aa):
MEISGDYKLDPDVLRKACTTLGIWPTIDGFATRTNKQRRRYCSWLSDRNAVKQDCFNMNWSLECFLLHPPIKMILRTLSKIQRDQATASGEGGRYSDSRGSDERELAEASTRESNCHKDDRHWTGEVLLRRMLVRTGLTEQSVEVVIIAMSAETWRKRRAGVHLLKKYMIEKNLSLDDIKEAHPDVTMVNMLTWRNEKGGARCVADMLKIKTHVGVALGMFHNSQDVAKSGIVVAAVKELELSQRSQAKYNRTWNLDLFLMHIGKQG